Protein 8DJT (pdb70)

Nearest PDB structures (foldseek):
  8djs-assembly1_A  TM=1.004E+00  e=3.540E-41  Sorghum bicolor
  8ff6-assembly2_B  TM=9.984E-01  e=5.081E-38  Panicum virgatum
  2cl4-assembly1_X  TM=9.979E-01  e=4.260E-37  Glycine max
  2vcs-assembly1_A  TM=9.988E-01  e=1.037E-36  Glycine max
  7s10-assembly1_A  TM=1.001E+00  e=1.973E-36  Glycine max

CATH classification: 1.10.520.10 (+1 more: 1.10.420.10)

InterPro domains:
  IPR002016 Haem peroxidase [PF00141] (20-227)
  IPR002016 Haem peroxidase [PR00458] (33-47)
  IPR002016 Haem peroxidase [PR00458] (91-108)
  IPR002016 Haem peroxidase [PR00458] (109-121)
  IPR002016 Haem peroxidase [PR00458] (155-170)
  IPR002016 Haem peroxidase [PR00458] (179-194)
  IPR002016 Haem peroxidase [PS50873] (74-250)
  IPR002207 Class I peroxidase [PR00459] (12-32)
  IPR002207 Class I peroxidase [PR00459] (33-48)
  IPR002207 Class I peroxidase [PR00459] (51-61)
  IPR002207 Class I peroxidase [PR00459] (65-89)
  IPR002207 Class I peroxidase [PR00459] (90-108)
  IPR002207 Class I peroxidase [PR00459] (109-121)
  IPR002207 Class I peroxidase [PR00459] (130-147)
  IPR002207 Class I peroxidase [PR00459] (149-170)
  IPR002207 Class I peroxidase [PR00459] (171-195)
  IPR002207 Class I peroxidase [PR00459] (197-222)
  IPR010255 Haem peroxidase superfamily [SSF48113] (3-247)
  IPR019793 Peroxidases heam-ligand bindin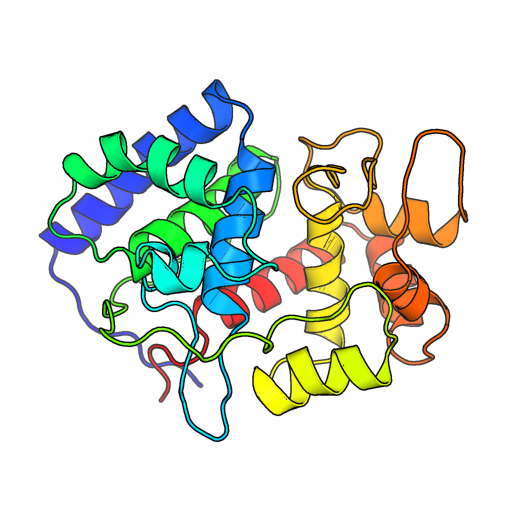g site [PS00435] (155-165)
  IPR019794 Peroxidase, active site [PS00436] (33-44)

Sequence (250 aa):
MAKSYPTVSAEYSEAVEKARQKLRALIAEKSCAPLMLRLAWHSAGTFDVSSRTGGPFGTMKNPAELAHGANAGLDIAVRLLEPIKEEFPILSYADFYQLAGVVAVEVTGGPQIPFHPGREDKPQPPPEGRLPDATKGSDHLRQVFGKQMGLSDQDIVALSGGHTLGRRCHKERSGFEGAWTSNPLVFDNSYFKELLSGDKEGLLQLPSDKALLSDPAFRPLVDKYAADEKAFFEDYKEAHLKLSELGFADA

Secondary structure (DSSP, 8-state):
--B-PPP--HHHHHHHHHHHHHHHHHHHHHT-HHHHHHHHHHHHTT-BTTTTBSSSSSGGGSHHHHTSGGGTTHHHHHHHHHHHHHT-TTS-HHHHHHHHHHHHHHHTT-------------SSPPPTT-SPPTT--HHHHIIIIIIIT---HHHHHHHHGGGGS-EE-TTTTS--EESSS-TT--SSHHHHHHHH---TT----HHHHHHHHSTTHHHHHHHHHH-HHHHHHHHHHHHHHHHTTTSSB-

Solvent-accessible surface area: 10874 Å² total; per-residue (Å²): 220,79,54,75,81,60,139,40,57,83,112,26,49,86,9,7,78,101,0,43,103,91,0,88,43,22,1,61,137,115,65,11,2,25,24,0,17,58,0,3,52,19,4,0,0,5,6,27,68,106,64,114,57,12,1,1,8,8,9,0,75,44,106,62,0,33,84,25,53,51,2,32,11,0,51,67,0,6,149,56,0,33,75,10,11,124,92,20,113,87,5,16,49,2,1,1,2,2,2,0,0,5,0,0,0,63,46,15,51,15,12,149,3,55,26,49,28,26,5,106,61,72,101,136,35,5,78,108,70,35,25,36,53,28,89,102,31,26,123,36,7,56,86,3,12,18,127,20,4,52,10,51,48,57,1,0,0,0,23,21,0,10,56,0,8,6,110,12,47,145,131,58,74,44,70,99,18,8,16,2,97,47,28,82,67,4,21,9,19,1,0,105,34,3,70,76,30,94,69,182,69,37,20,23,13,55,16,3,76,10,0,39,96,14,120,49,0,92,76,29,0,63,79,0,13,91,64,71,148,14,0,39,84,17,3,76,85,0,3,38,74,9,2,2,15,18,11,20,68,98

B-factor: mean 11.61, std 6.48, range [4.14, 47.67]

Organism: Sorghum bicolor (NCBI:txid4558)

Radius of gyration: 17.05 Å; Cα contacts (8 Å, |Δi|>4): 439; chains: 1; bounding box: 38×37×51 Å

Foldseek 3Di:
DQFAADDDDPLQVVLLVVLLVVLLVLCLVVVCLLLLLVQLLLQALLAFPVVRAGGLQLCCVPVVSCPQLLNFPNVVVVVSCVVSCVVPVPAGSSLSSLSSNQSSQVNQPADRADGGGDHHRDDDHHDHDLDADLQDADVRLCCRCPRGQNDDLLLSLLQVLSLCADFDDCRRNNDGAGQDPCNSHRWLVSLVSLVVDDDPRHDDTNHNVNLCPDPVSNVSSVCCNVDRVVSRVSNSVSSNSSSQRSHRGD

Structure (mmCIF, N/CA/C/O backbone):
data_8DJT
#
_entry.id   8DJT
#
_cell.length_a   38.296
_cell.length_b   75.097
_cell.length_c   82.997
_cell.angle_alpha   90.000
_cell.angle_beta   90.000
_cell.angle_gamma   90.000
#
_symmetry.space_group_name_H-M   'P 21 21 21'
#
loop_
_entity.id
_entity.type
_entity.pdbx_description
1 polymer 'L-ascorbate peroxidase'
2 non-polymer 'PROTOPORPHYRIN IX CONTAINING FE'
3 non-polymer 'ASCORBIC ACID'
4 non-polymer GLYCEROL
5 non-polymer 'SODIUM ION'
6 water water
#
loop_
_atom_site.group_PDB
_atom_site.id
_atom_site.type_symbol
_atom_site.label_atom_id
_atom_site.label_alt_id
_atom_site.label_comp_id
_atom_site.label_asym_id
_atom_site.label_entity_id
_atom_site.label_seq_id
_atom_site.pdbx_PDB_ins_code
_atom_site.Cartn_x
_atom_site.Cartn_y
_atom_site.Cartn_z
_atom_site.occupancy
_atom_site.B_iso_or_equiv
_atom_site.auth_seq_id
_atom_site.auth_comp_id
_atom_site.auth_asym_id
_atom_site.auth_atom_id
_atom_site.pdbx_PDB_model_num
ATOM 1 N N . MET A 1 1 ? 23.280 13.927 42.548 1.00 26.03 1 MET A N 1
ATOM 2 C CA . MET A 1 1 ? 22.273 14.121 41.473 1.00 18.86 1 MET A CA 1
ATOM 3 C C . MET A 1 1 ? 21.199 15.088 41.953 1.00 18.71 1 MET A C 1
ATOM 4 O O . MET A 1 1 ? 20.306 15.475 41.193 1.00 18.99 1 MET A O 1
ATOM 20 N N . ALA A 1 2 ? 21.288 15.499 43.221 1.00 18.85 2 ALA A N 1
ATOM 21 C CA . ALA A 1 2 ? 20.388 16.530 43.721 1.00 15.79 2 ALA A CA 1
ATOM 22 C C . ALA A 1 2 ? 20.685 17.899 43.126 1.00 11.34 2 ALA A C 1
ATOM 23 O O . ALA A 1 2 ? 19.849 18.798 43.253 1.00 14.06 2 ALA A O 1
ATOM 30 N N . LYS A 1 3 ? 21.843 18.074 42.485 1.00 11.32 3 LYS A N 1
ATOM 31 C CA . LYS A 1 3 ? 22.262 19.358 41.945 1.00 10.22 3 LYS A CA 1
ATOM 32 C C . LYS A 1 3 ? 22.419 19.280 40.435 1.00 11.58 3 LYS A C 1
ATOM 33 O O . LYS A 1 3 ? 22.833 18.259 39.888 1.00 13.53 3 LYS A O 1
ATOM 52 N N . SER A 1 4 ? 22.118 20.393 39.778 1.00 12.37 4 SER A N 1
ATOM 53 C CA . SER A 1 4 ? 22.308 20.562 38.340 1.00 12.83 4 SER A CA 1
ATOM 54 C C . SER A 1 4 ? 22.915 21.950 38.158 1.00 10.25 4 SER A C 1
ATOM 55 O O . SER A 1 4 ? 22.194 22.950 38.171 1.00 12.46 4 SER A O 1
ATOM 63 N N . TYR A 1 5 ? 24.221 22.006 37.995 1.00 10.68 5 TYR A N 1
ATOM 64 C CA . TYR A 1 5 ? 24.912 23.293 38.069 1.00 9.68 5 TYR A CA 1
ATOM 65 C C . TYR A 1 5 ? 24.796 24.047 36.747 1.00 10.36 5 TYR A C 1
ATOM 66 O O . TYR A 1 5 ? 24.840 23.433 35.670 1.00 11.12 5 TYR A O 1
ATOM 84 N N . PRO A 1 6 ? 24.655 25.366 36.798 1.00 9.45 6 PRO A N 1
ATOM 85 C CA . PRO A 1 6 ? 24.488 26.151 35.572 1.00 11.17 6 PRO A CA 1
ATOM 86 C C . PRO A 1 6 ? 25.791 26.303 34.805 1.00 9.83 6 PRO A C 1
ATOM 87 O O . PRO A 1 6 ? 26.893 26.265 35.350 1.00 10.83 6 PRO A O 1
ATOM 98 N N . THR A 1 7 ? 25.638 26.513 33.503 1.00 10.81 7 THR A N 1
ATOM 99 C CA . THR A 1 7 ? 26.776 26.841 32.661 1.00 10.58 7 THR A CA 1
ATOM 100 C C . THR A 1 7 ? 27.102 28.321 32.810 1.00 9.20 7 THR A C 1
ATOM 101 O O . THR A 1 7 ? 26.218 29.176 32.691 1.00 11.09 7 THR A O 1
ATOM 112 N N . VAL A 1 8 ? 28.375 28.627 33.047 1.00 8.73 8 VAL A N 1
ATOM 113 C CA . VAL A 1 8 ? 28.858 29.998 33.041 1.00 7.66 8 VAL A CA 1
ATOM 114 C C . VAL A 1 8 ? 29.934 30.136 31.975 1.00 7.92 8 VAL A C 1
ATOM 115 O O . VAL A 1 8 ? 30.571 29.161 31.564 1.00 8.65 8 VAL A O 1
ATOM 128 N N . SER A 1 9 ? 30.140 31.372 31.540 1.00 7.66 9 SER A N 1
ATOM 129 C CA . SER A 1 9 ? 31.086 31.635 30.475 1.00 8.03 9 SER A CA 1
ATOM 130 C C . SER A 1 9 ? 32.522 31.362 30.929 1.00 8.45 9 SER A C 1
ATOM 131 O O . SER A 1 9 ? 32.845 31.294 32.125 1.00 8.10 9 SER A O 1
ATOM 139 N N . ALA A 1 10 ? 33.410 31.230 29.939 1.00 10.54 10 ALA A N 1
ATOM 140 C CA . ALA A 1 10 ? 34.831 31.072 30.236 1.00 10.74 10 ALA A CA 1
ATOM 141 C C . ALA A 1 10 ? 35.362 32.265 31.023 1.00 10.38 10 ALA A C 1
ATOM 142 O O . ALA A 1 10 ? 36.211 32.107 31.914 1.00 11.19 10 ALA A O 1
ATOM 149 N N . GLU A 1 11 ? 34.897 33.463 30.702 1.00 9.72 11 GLU A N 1
ATOM 150 C CA . GLU A 1 11 ? 35.323 34.654 31.425 1.00 11.32 11 GLU A CA 1
ATOM 151 C C . GLU A 1 11 ? 34.883 34.613 32.887 1.00 8.31 11 GLU A C 1
ATOM 152 O O . GLU A 1 11 ? 35.628 35.056 33.781 1.00 8.80 11 GLU A O 1
ATOM 164 N N . TYR A 1 12 ? 33.675 34.106 33.150 1.00 6.50 12 TYR A N 1
ATOM 165 C CA . TYR A 1 12 ? 33.212 33.972 34.530 1.00 6.47 12 TYR A CA 1
ATOM 166 C C . TYR A 1 12 ? 34.118 33.013 35.292 1.00 6.18 12 TYR A C 1
ATOM 167 O O . TYR A 1 12 ? 34.580 33.314 36.400 1.00 6.87 12 TYR A O 1
ATOM 185 N N . SER A 1 13 ? 34.411 31.857 34.705 1.00 7.89 13 SER A N 1
ATOM 186 C CA . SER A 1 13 ? 35.278 30.881 35.365 1.00 8.75 13 SER A CA 1
ATOM 187 C C . SER A 1 13 ? 36.682 31.430 35.583 1.00 8.35 13 SER A C 1
ATOM 188 O O . SER A 1 13 ? 37.306 31.166 36.620 1.00 8.68 13 SER A O 1
ATOM 196 N N . GLU A 1 14 ? 37.199 32.193 34.628 1.00 8.87 14 GLU A N 1
ATOM 197 C CA . GLU A 1 14 ? 38.515 32.801 34.812 1.00 9.38 14 GLU A CA 1
ATOM 198 C C . GLU A 1 14 ? 38.500 33.782 35.975 1.00 8.67 14 GLU A C 1
ATOM 199 O O . GLU A 1 14 ? 39.454 33.825 36.770 1.00 8.29 14 GLU A O 1
ATOM 211 N N . ALA A 1 15 ? 37.430 34.565 36.103 1.00 8.51 15 ALA A N 1
ATOM 212 C CA . ALA A 1 15 ? 37.314 35.496 37.218 1.00 7.35 15 ALA A CA 1
ATOM 213 C C . ALA A 1 15 ? 37.230 34.761 38.551 1.00 6.79 15 ALA A C 1
ATOM 214 O O . ALA A 1 15 ? 37.795 35.218 39.553 1.00 7.35 15 ALA A O 1
ATOM 221 N N . VAL A 1 16 ? 36.533 33.623 38.596 1.00 6.24 16 VAL A N 1
ATOM 222 C CA . VAL A 1 16 ? 36.506 32.837 39.826 1.00 6.94 16 VAL A CA 1
ATOM 223 C C . VAL A 1 16 ? 37.922 32.458 40.227 1.00 7.22 16 VAL A C 1
ATOM 224 O O . VAL A 1 16 ? 38.324 32.609 41.389 1.00 7.43 16 VAL A O 1
ATOM 237 N N . GLU A 1 17 ? 38.711 31.965 39.277 1.00 7.49 17 GLU A N 1
ATOM 238 C CA . GLU A 1 17 ? 40.046 31.492 39.636 1.00 8.86 17 GLU A CA 1
ATOM 239 C C . GLU A 1 17 ? 40.959 32.646 40.032 1.00 7.97 17 GLU A C 1
ATOM 240 O O . GLU A 1 17 ? 41.728 32.525 41.000 1.00 8.28 17 GLU A O 1
ATOM 252 N N . LYS A 1 18 ? 40.871 33.779 39.338 1.00 7.18 18 LYS A N 1
ATOM 253 C CA . LYS A 1 18 ? 41.705 34.916 39.702 1.00 7.80 18 LYS A CA 1
ATOM 254 C C . LYS A 1 18 ? 41.283 35.503 41.041 1.00 7.72 18 LYS A C 1
ATOM 255 O O . LYS A 1 18 ? 42.140 35.876 41.863 1.00 8.11 18 LYS A O 1
ATOM 274 N N . ALA A 1 19 ? 39.975 35.562 41.299 1.00 6.54 19 ALA A N 1
ATOM 275 C CA . ALA A 1 19 ? 39.504 36.024 42.600 1.00 6.86 19 ALA A CA 1
ATOM 276 C C . ALA A 1 19 ? 39.930 35.068 43.709 1.00 6.79 19 ALA A C 1
ATOM 277 O O . ALA A 1 19 ? 40.284 35.507 44.810 1.00 7.10 19 ALA A O 1
ATOM 284 N N . ARG A 1 20 ? 39.885 33.762 43.449 1.00 6.27 20 ARG A N 1
ATOM 285 C CA . ARG A 1 20 ? 40.324 32.794 44.450 1.00 6.51 20 ARG A CA 1
ATOM 286 C C . ARG A 1 20 ? 41.763 33.060 44.857 1.00 7.08 20 ARG A C 1
ATOM 287 O O . ARG A 1 20 ? 42.111 33.010 46.049 1.00 7.21 20 ARG A O 1
ATOM 308 N N . GLN A 1 21 ? 42.627 33.329 43.880 1.00 6.88 21 GLN A N 1
ATOM 309 C CA . GLN A 1 21 ? 44.025 33.603 44.187 1.00 7.61 21 GLN A CA 1
ATOM 310 C C . GLN A 1 21 ? 44.170 34.880 45.004 1.00 6.73 21 GLN A C 1
ATOM 311 O O . GLN A 1 21 ? 44.959 34.921 45.961 1.00 8.11 21 GLN A O 1
ATOM 325 N N . LYS A 1 22 ? 43.447 35.943 44.642 1.00 6.93 22 LYS A N 1
ATOM 326 C CA . LYS A 1 22 ? 43.503 37.170 45.434 1.00 7.46 22 LYS A CA 1
ATOM 327 C C . LYS A 1 22 ? 42.962 36.959 46.845 1.00 6.57 22 LYS A C 1
ATOM 328 O O . LYS A 1 22 ? 43.501 37.513 47.815 1.00 7.38 22 LYS A O 1
ATOM 347 N N . LEU A 1 23 ? 41.877 36.196 46.984 1.00 5.82 23 LEU A N 1
ATOM 348 C CA . LEU A 1 23 ? 41.322 35.904 48.303 1.00 6.00 23 LEU A CA 1
ATOM 349 C C . LEU A 1 23 ? 42.291 35.096 49.155 1.00 6.14 23 LEU A C 1
ATOM 350 O O . LEU A 1 23 ? 42.429 35.347 50.358 1.00 6.47 23 LEU A O 1
ATOM 366 N N . ARG A 1 24 ? 42.948 34.106 48.569 1.00 6.16 24 ARG A N 1
ATOM 367 C CA . ARG A 1 24 ? 43.900 33.296 49.320 1.00 7.70 24 ARG A CA 1
ATOM 368 C C . ARG A 1 24 ? 44.996 34.179 49.890 1.00 7.13 24 ARG A C 1
ATOM 369 O O . ARG A 1 24 ? 45.330 34.096 51.081 1.00 8.00 24 ARG A O 1
ATOM 390 N N . ALA A 1 25 ? 45.513 35.091 49.078 1.00 7.54 25 ALA A N 1
ATOM 391 C CA . ALA A 1 25 ? 46.563 35.981 49.555 1.00 8.07 25 ALA A CA 1
ATOM 392 C C . ALA A 1 25 ? 46.054 36.922 50.639 1.00 7.34 25 ALA A C 1
ATOM 393 O O . ALA A 1 25 ? 46.685 37.045 51.699 1.00 8.49 25 ALA A O 1
ATOM 400 N N . LEU A 1 26 ? 44.928 37.601 50.409 1.00 7.04 26 LEU A N 1
ATOM 401 C CA . LEU A 1 26 ? 44.440 38.565 51.382 1.00 7.91 26 LEU A CA 1
ATOM 402 C C . LEU A 1 26 ? 44.063 37.892 52.693 1.00 6.11 26 LEU A C 1
ATOM 403 O O . LEU A 1 26 ? 44.374 38.402 53.777 1.00 6.46 26 LEU A O 1
ATOM 419 N N . ILE A 1 27 ? 43.364 36.764 52.621 1.00 5.70 27 ILE A N 1
ATOM 420 C CA . ILE A 1 27 ? 42.900 36.125 53.845 1.00 5.95 27 ILE A CA 1
ATOM 421 C C . ILE A 1 27 ? 44.089 35.635 54.670 1.00 5.69 27 ILE A C 1
ATOM 422 O O . ILE A 1 27 ? 44.114 35.787 55.900 1.00 6.38 27 ILE A O 1
ATOM 438 N N . ALA A 1 28 ? 45.100 35.068 54.015 1.00 6.09 28 ALA A N 1
ATOM 439 C CA . ALA A 1 28 ? 46.306 34.678 54.738 1.00 6.29 28 ALA A CA 1
ATOM 440 C C . ALA A 1 28 ? 47.040 35.900 55.279 1.00 7.16 28 ALA A C 1
ATOM 441 O O . ALA A 1 28 ? 47.494 35.907 56.439 1.00 8.45 28 ALA A O 1
ATOM 448 N N . GLU A 1 29 ? 47.190 36.934 54.464 1.00 6.48 29 GLU A N 1
ATOM 449 C CA . GLU A 1 29 ? 48.015 38.066 54.855 1.00 7.17 29 GLU A CA 1
ATOM 450 C C . GLU A 1 29 ? 47.371 38.864 55.980 1.00 6.30 29 GLU A C 1
ATOM 451 O O . GLU A 1 29 ? 48.080 39.429 56.825 1.00 7.71 29 GLU A O 1
ATOM 463 N N . LYS A 1 30 ? 46.042 38.924 56.027 1.00 6.07 30 LYS A N 1
ATOM 464 C CA . LYS A 1 30 ? 45.339 39.704 57.040 1.00 6.49 30 LYS A CA 1
ATOM 465 C C . LYS A 1 30 ? 44.845 38.859 58.208 1.00 6.76 30 LYS A C 1
ATOM 466 O O . LYS A 1 30 ? 44.241 39.407 59.137 1.00 7.60 30 LYS A O 1
ATOM 485 N N . SER A 1 31 ? 45.108 37.548 58.204 1.00 6.01 31 SER A N 1
ATOM 486 C CA . SER A 1 31 ? 44.743 36.660 59.307 1.00 6.34 31 SER A CA 1
ATOM 487 C C . SER A 1 31 ? 43.245 36.694 59.608 1.00 6.09 31 SER A C 1
ATOM 488 O O . SER A 1 31 ? 42.836 36.576 60.765 1.00 7.66 31 SER A O 1
ATOM 496 N N . CYS A 1 32 ? 42.414 36.808 58.572 1.00 5.84 32 CYS A N 1
ATOM 497 C CA . CYS A 1 32 ? 40.984 37.019 58.781 1.00 5.26 32 CYS A CA 1
ATOM 498 C C . CYS A 1 32 ? 40.142 35.829 58.341 1.00 4.76 32 CYS A C 1
ATOM 499 O O . CYS A 1 32 ? 38.928 35.975 58.161 1.00 5.36 32 CYS A O 1
ATOM 507 N N . ALA A 1 33 ? 40.745 34.652 58.210 1.00 4.79 33 ALA A N 1
ATOM 508 C CA . ALA A 1 33 ? 39.978 33.471 57.826 1.00 5.31 33 ALA A CA 1
ATOM 509 C C . ALA A 1 33 ? 38.765 33.221 58.707 1.00 4.40 33 ALA A C 1
ATOM 510 O O . ALA A 1 33 ? 37.705 32.899 58.156 1.00 4.54 33 ALA A O 1
ATOM 517 N N . PRO A 1 34 ? 38.832 33.330 60.035 1.00 4.70 34 PRO A N 1
ATOM 518 C CA . PRO A 1 34 ? 37.628 33.013 60.818 1.00 4.48 34 PRO A CA 1
ATOM 519 C C . PRO A 1 34 ? 36.457 33.921 60.478 1.00 4.14 34 PRO A C 1
ATOM 520 O O . PRO A 1 34 ? 35.327 33.450 60.292 1.00 4.45 34 PRO A O 1
ATOM 531 N N . LEU A 1 35 ? 36.700 35.223 60.394 1.00 4.54 35 LEU A N 1
ATOM 532 C CA . LEU A 1 35 ? 35.647 36.165 60.053 1.00 4.97 35 LEU A CA 1
ATOM 533 C C . LEU A 1 35 ? 35.054 35.855 58.682 1.00 4.51 35 LEU A C 1
ATOM 534 O O . LEU A 1 35 ? 33.845 35.978 58.473 1.00 5.01 35 LEU A O 1
ATOM 550 N N . MET A 1 36 ? 35.897 35.441 57.731 1.00 4.67 36 MET A N 1
ATOM 551 C CA . MET A 1 36 ? 35.414 35.129 56.390 1.00 4.46 36 MET A CA 1
ATOM 552 C C . MET A 1 36 ? 34.595 33.847 56.353 1.00 4.55 36 MET A C 1
ATOM 553 O O . MET A 1 36 ? 33.612 33.762 55.603 1.00 5.02 36 MET A O 1
ATOM 567 N N . LEU A 1 37 ? 34.970 32.835 57.139 1.00 4.21 37 LEU A N 1
ATOM 568 C CA . LEU A 1 37 ? 34.119 31.652 57.265 1.00 4.42 37 LEU A CA 1
ATOM 569 C C . LEU A 1 37 ? 32.770 32.025 57.866 1.00 4.69 37 LEU A C 1
ATOM 570 O O . LEU A 1 37 ? 31.716 31.599 57.374 1.00 4.85 37 LEU A O 1
ATOM 586 N N . ARG A 1 38 ? 32.775 32.854 58.914 1.00 4.36 38 ARG A N 1
ATOM 587 C CA . ARG A 1 38 ? 31.521 33.312 59.507 1.00 5.07 38 ARG A CA 1
ATOM 588 C C . ARG A 1 38 ? 30.681 34.090 58.495 1.00 4.73 38 ARG A C 1
ATOM 589 O O . ARG A 1 38 ? 29.451 33.919 58.442 1.00 5.28 38 ARG A O 1
ATOM 610 N N . LEU A 1 39 ? 31.321 34.926 57.665 1.00 4.89 39 LEU A N 1
ATOM 611 C CA . LEU A 1 39 ? 30.604 35.645 56.614 1.00 5.18 39 LEU A CA 1
ATOM 612 C C . LEU A 1 39 ? 29.871 34.687 55.680 1.00 4.97 39 LEU A C 1
ATOM 613 O O . LEU A 1 39 ? 28.686 34.884 55.360 1.00 5.55 39 LEU A O 1
ATOM 629 N N . ALA A 1 40 ? 30.572 33.655 55.212 1.00 4.74 40 ALA A N 1
ATOM 630 C CA . ALA A 1 40 ? 29.972 32.696 54.291 1.00 4.92 40 ALA A CA 1
ATOM 631 C C . ALA A 1 40 ? 28.851 31.919 54.957 1.00 4.95 40 ALA A C 1
ATOM 632 O O . ALA A 1 40 ? 27.795 31.678 54.348 1.00 5.26 40 ALA A O 1
ATOM 639 N N . TRP A 1 41 ? 29.048 31.533 56.212 1.00 4.84 41 TRP A N 1
ATOM 640 C CA . TRP A 1 41 ? 28.039 30.787 56.962 1.00 5.60 41 TRP A CA 1
ATOM 641 C C . TRP A 1 41 ? 26.788 31.618 57.210 1.00 5.12 41 TRP A C 1
ATOM 642 O O . TRP A 1 41 ? 25.670 31.146 56.965 1.00 5.51 41 TRP A O 1
ATOM 663 N N . HIS A 1 42 ? 26.928 32.864 57.652 1.00 4.98 42 HIS A N 1
ATOM 664 C CA . HIS A 1 42 ? 25.731 33.670 57.875 1.00 5.76 42 HIS A CA 1
ATOM 665 C C . HIS A 1 42 ? 25.042 34.042 56.581 1.00 5.36 42 HIS A C 1
ATOM 666 O O . HIS A 1 42 ? 23.832 34.316 56.580 1.00 7.04 42 HIS A O 1
ATOM 680 N N . SER A 1 43 ? 25.783 34.089 55.481 1.00 5.06 43 SER A N 1
ATOM 681 C CA . SER A 1 43 ? 25.190 34.307 54.172 1.00 6.45 43 SER A CA 1
ATOM 682 C C . SER A 1 43 ? 24.315 33.131 53.768 1.00 6.04 43 SER A C 1
ATOM 683 O O . SER A 1 43 ? 23.218 33.328 53.217 1.00 8.71 43 SER A O 1
ATOM 691 N N . ALA A 1 44 ? 24.772 31.908 54.014 1.00 5.57 44 ALA A N 1
ATOM 692 C CA . ALA A 1 44 ? 24.093 30.707 53.529 1.00 5.77 44 ALA A CA 1
ATOM 693 C C . ALA A 1 44 ? 23.039 30.170 54.488 1.00 5.74 44 ALA A C 1
ATOM 694 O O . ALA A 1 44 ? 22.018 29.614 54.043 1.00 6.64 44 ALA A O 1
ATOM 701 N N . GLY A 1 45 ? 23.257 30.320 55.783 1.00 5.76 45 GLY A N 1
ATOM 702 C CA . GLY A 1 45 ? 22.509 29.618 56.795 1.00 7.01 45 GLY A CA 1
ATOM 703 C C . GLY A 1 45 ? 21.120 30.145 57.053 1.00 6.81 45 GLY A C 1
ATOM 704 O O . GLY A 1 45 ? 20.413 29.617 57.912 1.00 7.44 45 GLY A O 1
ATOM 708 N N . THR A 1 46 ? 20.716 31.194 56.344 1.00 6.01 46 THR A N 1
ATOM 709 C CA . THR A 1 46 ? 19.376 31.762 56.445 1.00 5.92 46 THR A CA 1
ATOM 710 C C . THR A 1 46 ? 18.389 31.082 55.501 1.00 6.00 46 THR A C 1
ATOM 711 O O . THR A 1 46 ? 17.208 31.462 55.490 1.00 7.07 46 THR A O 1
ATOM 722 N N . PHE A 1 47 ? 18.810 30.091 54.727 1.00 6.35 47 PHE A N 1
ATOM 723 C CA . PHE A 1 47 ? 17.894 29.462 53.786 1.00 6.61 47 PHE A CA 1
ATOM 724 C C . PHE A 1 47 ? 16.795 28.712 54.530 1.00 6.12 47 PHE A C 1
ATOM 725 O O . PHE A 1 47 ? 17.050 27.979 55.484 1.00 6.65 47 PHE A O 1
ATOM 742 N N . ASP A 1 48 ? 15.561 28.867 54.047 1.00 6.03 48 ASP A N 1
ATOM 743 C CA . ASP A 1 48 ? 14.416 28.102 54.524 1.00 6.93 48 ASP A CA 1
ATOM 744 C C . ASP A 1 48 ? 13.798 27.386 53.337 1.00 7.08 48 ASP A C 1
ATOM 745 O O . ASP A 1 48 ? 13.258 28.030 52.428 1.00 7.96 48 ASP A O 1
ATOM 754 N N . VAL A 1 49 ? 13.880 26.060 53.351 1.00 6.82 49 VAL A N 1
ATOM 755 C CA . VAL A 1 49 ? 13.420 25.278 52.212 1.00 7.82 49 VAL A CA 1
ATOM 756 C C . VAL A 1 49 ? 11.920 25.408 51.982 1.00 7.75 49 VAL A C 1
ATOM 757 O O . VAL A 1 49 ? 11.459 25.250 50.841 1.00 9.88 49 VAL A O 1
ATOM 770 N N . SER A 1 50 ? 11.142 25.724 53.019 1.00 6.90 50 SER A N 1
ATOM 771 C CA . SER A 1 50 ? 9.686 25.782 52.866 1.00 8.01 50 SER A CA 1
ATOM 772 C C . SER A 1 50 ? 9.254 26.967 52.017 1.00 8.77 50 SER A C 1
ATOM 773 O O . SER A 1 50 ? 8.237 26.883 51.316 1.00 11.09 50 SER A O 1
ATOM 781 N N . SER A 1 51 ? 9.971 28.081 52.074 1.00 8.62 51 SER A N 1
ATOM 782 C CA . SER A 1 51 ? 9.656 29.252 51.266 1.00 9.76 51 SER A CA 1
ATOM 783 C C . SER A 1 51 ? 10.708 29.543 50.208 1.00 9.70 51 SER A C 1
ATOM 784 O O . SER A 1 51 ? 10.501 30.435 49.376 1.00 10.87 51 SER A O 1
ATOM 792 N N . ARG A 1 52 ? 11.840 28.827 50.233 1.00 8.97 52 ARG A N 1
ATOM 793 C CA . ARG A 1 52 ? 12.981 29.076 49.342 1.00 9.51 52 ARG A CA 1
ATOM 794 C C . ARG A 1 52 ? 13.424 30.532 49.405 1.00 9.22 52 ARG A C 1
ATOM 795 O O . ARG A 1 52 ? 13.853 31.127 48.415 1.00 13.06 52 ARG A O 1
ATOM 816 N N . THR A 1 53 ? 13.372 31.106 50.598 1.00 8.08 53 THR A N 1
ATOM 817 C CA . THR A 1 53 ? 13.909 32.431 50.855 1.00 8.06 53 THR A CA 1
ATOM 818 C C . THR A 1 53 ? 15.206 32.306 51.655 1.00 6.94 53 THR A C 1
ATOM 819 O O . THR A 1 53 ? 15.452 31.305 52.335 1.00 7.74 53 THR A O 1
ATOM 830 N N . GLY A 1 54 ? 16.024 33.360 51.588 1.00 7.34 54 GLY A N 1
ATOM 831 C CA . GLY A 1 54 ? 17.339 33.337 52.208 1.00 7.50 54 GLY A CA 1
ATOM 832 C C . GLY A 1 54 ? 18.330 32.478 51.444 1.00 6.68 54 GLY A C 1
ATOM 833 O O . GLY A 1 54 ? 18.099 32.058 50.318 1.00 7.13 54 GLY A O 1
ATOM 837 N N . GLY A 1 55 ? 19.453 32.195 52.099 1.00 6.29 55 GLY A N 1
ATOM 838 C CA . GLY A 1 55 ? 20.494 31.407 51.481 1.00 6.44 55 GLY A CA 1
ATOM 839 C C . GLY A 1 55 ? 21.543 32.267 50.804 1.00 6.17 55 GLY A C 1
ATOM 840 O O . GLY A 1 55 ? 21.510 33.502 50.856 1.00 5.93 55 GLY A O 1
ATOM 844 N N . PRO A 1 56 ? 22.516 31.602 50.150 1.00 6.04 56 PRO A N 1
ATOM 845 C CA . PRO A 1 56 ? 23.770 32.242 49.678 1.00 5.96 56 PRO A CA 1
ATOM 846 C C . PRO A 1 56 ? 23.595 32.998 48.369 1.00 6.42 56 PRO A C 1
ATOM 847 O O . PRO A 1 56 ? 24.083 32.594 47.301 1.00 7.53 56 PRO A O 1
ATOM 858 N N . PHE A 1 57 ? 22.884 34.122 48.457 1.00 6.01 57 PHE A N 1
ATOM 859 C CA . PHE A 1 57 ? 22.459 34.882 47.288 1.00 6.27 57 PHE A CA 1
ATOM 860 C C . PHE A 1 57 ? 22.910 36.333 47.371 1.00 6.25 57 PHE A C 1
ATOM 861 O O . PHE A 1 57 ? 22.295 37.224 46.795 1.00 7.37 57 PHE A O 1
ATOM 878 N N . GLY A 1 58 ? 24.013 36.565 48.072 1.00 6.18 58 GLY A N 1
ATOM 879 C CA . GLY A 1 58 ? 24.701 37.834 48.033 1.00 7.17 58 GLY A CA 1
ATOM 880 C C . GLY A 1 58 ? 24.130 38.898 48.932 1.00 6.81 58 GLY A C 1
ATOM 881 O O . GLY A 1 58 ? 24.644 40.030 48.936 1.00 8.10 58 GLY A O 1
ATOM 885 N N . THR A 1 59 ? 23.093 38.570 49.703 1.00 6.85 59 THR A N 1
ATOM 886 C CA . THR A 1 59 ? 22.351 39.587 50.436 1.00 7.10 59 THR A CA 1
ATOM 887 C C . THR A 1 59 ? 23.104 40.118 51.643 1.00 6.53 59 THR A C 1
ATOM 888 O O . THR A 1 59 ? 22.666 41.123 52.221 1.00 7.79 59 THR A O 1
ATOM 899 N N . MET A 1 60 ? 24.226 39.509 52.033 1.00 7.22 60 MET A N 1
ATOM 900 C CA . MET A 1 60 ? 25.015 40.100 53.103 1.00 7.39 60 MET A CA 1
ATOM 901 C C . MET A 1 60 ? 25.625 41.438 52.695 1.00 7.64 60 MET A C 1
ATOM 902 O O . MET A 1 60 ? 26.069 42.192 53.561 1.00 9.37 60 MET A O 1
ATOM 916 N N . LYS A 1 61 ? 25.673 41.747 51.398 1.00 7.08 61 LYS A N 1
ATOM 917 C CA . LYS A 1 61 ? 26.065 43.083 50.970 1.00 8.10 61 LYS A CA 1
ATOM 918 C C . LYS A 1 61 ? 24.972 44.114 51.289 1.00 8.52 61 LYS A C 1
ATOM 919 O O . LYS A 1 61 ? 25.260 45.312 51.353 1.00 11.66 61 LYS A O 1
ATOM 938 N N . ASN A 1 62 ? 23.748 43.682 51.508 1.00 8.42 62 ASN A N 1
ATOM 939 C CA . ASN A 1 62 ? 22.627 44.588 51.759 1.00 9.26 62 ASN A CA 1
ATOM 940 C C . ASN A 1 62 ? 22.705 45.144 53.175 1.00 8.80 62 ASN A C 1
ATOM 941 O O . ASN A 1 62 ? 22.782 44.369 54.139 1.00 8.68 62 ASN A O 1
ATOM 952 N N . PRO A 1 63 ? 22.660 46.474 53.351 1.00 10.63 63 PRO A N 1
ATOM 953 C CA . PRO A 1 63 ? 22.794 47.029 54.707 1.00 10.34 63 PRO A CA 1
ATOM 954 C C . PRO A 1 63 ? 21.721 46.553 55.657 1.00 9.52 63 PRO A C 1
ATOM 955 O O . PRO A 1 63 ? 21.981 46.471 56.865 1.00 11.25 63 PRO A O 1
ATOM 966 N N . ALA A 1 64 ? 20.536 46.215 55.160 1.00 9.40 64 ALA A N 1
ATOM 967 C CA . ALA A 1 64 ? 19.497 45.757 56.073 1.00 9.30 64 ALA A CA 1
ATOM 968 C C . ALA A 1 64 ? 19.865 44.417 56.699 1.00 9.61 64 ALA A C 1
ATOM 969 O O . ALA A 1 64 ? 19.529 44.159 57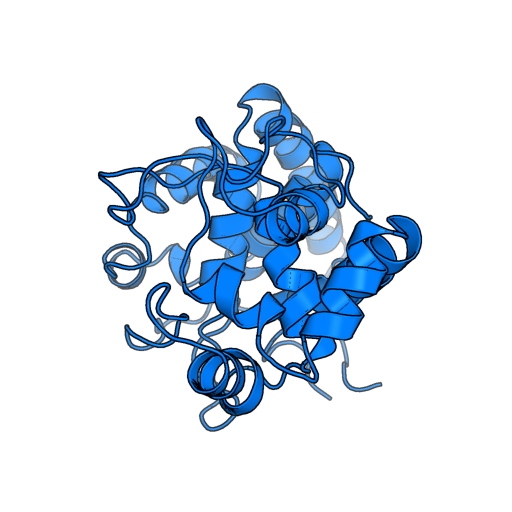.860 1.00 10.96 64 ALA A O 1
ATOM 976 N N . GLU A 1 65 ? 20.529 43.530 55.944 1.00 7.72 65 GLU A N 1
ATOM 977 C CA . GLU A 1 65 ? 20.966 42.259 56.515 1.00 7.28 65 GLU A CA 1
ATOM 978 C C . GLU A 1 65 ? 22.185 42.447 57.411 1.00 7.41 65 GLU A C 1
ATOM 979 O O . GLU A 1 65 ? 22.298 41.803 58.459 1.00 7.38 65 GLU A O 1
ATOM 991 N N . LEU A 1 66 ? 23.106 43.337 57.035 1.00 7.75 66 LEU A N 1
ATOM 992 C CA . LEU A 1 66 ? 24.245 43.597 57.905 1.00 8.55 66 LEU A CA 1
ATOM 993 C C . LEU A 1 66 ? 23.810 44.126 59.262 1.00 10.19 66 LEU A C 1
ATOM 994 O O . LEU A 1 66 ? 24.526 43.942 60.255 1.00 11.42 66 LEU A O 1
ATOM 1010 N N . ALA A 1 67 ? 22.655 44.785 59.326 1.00 9.23 67 ALA A N 1
ATOM 1011 C CA . ALA A 1 67 ? 22.135 45.333 60.570 1.00 10.32 67 ALA A CA 1
ATOM 1012 C C . ALA A 1 67 ? 21.460 44.298 61.454 1.00 9.68 67 ALA A C 1
ATOM 1013 O O . ALA A 1 67 ? 21.137 44.617 62.602 1.00 11.26 67 ALA A O 1
ATOM 1020 N N . HIS A 1 68 ? 21.219 43.082 60.976 1.00 8.52 68 HIS A N 1
ATOM 1021 C CA . HIS A 1 68 ? 20.694 42.056 61.866 1.00 9.11 68 HIS A CA 1
ATOM 1022 C C . HIS A 1 68 ? 21.655 41.869 63.030 1.00 8.07 68 HIS A C 1
ATOM 1023 O O . HIS A 1 68 ? 22.874 41.848 62.846 1.00 8.36 68 HIS A O 1
ATOM 1037 N N . GLY A 1 69 ? 21.115 41.711 64.241 1.00 9.86 69 GLY A N 1
ATOM 1038 C CA . GLY A 1 69 ? 21.985 41.535 65.399 1.00 10.06 69 GLY A CA 1
ATOM 1039 C C . GLY A 1 69 ? 22.986 40.405 65.226 1.00 8.72 69 GLY A C 1
ATOM 1040 O O . GLY A 1 69 ? 24.148 40.518 65.627 1.00 9.75 69 GLY A O 1
ATOM 1044 N N . ALA A 1 70 ? 22.558 39.311 64.605 1.00 8.52 70 ALA A N 1
ATOM 1045 C CA . ALA A 1 70 ? 23.424 38.152 64.447 1.00 9.36 70 ALA A CA 1
ATOM 1046 C C . ALA A 1 70 ? 24.615 38.440 63.549 1.00 7.51 70 ALA A C 1
ATOM 1047 O O . ALA A 1 70 ? 25.604 37.691 63.580 1.00 8.48 70 ALA A O 1
ATOM 1054 N N . ASN A 1 71 ? 24.541 39.490 62.739 1.00 6.31 71 ASN A N 1
ATOM 1055 C CA . ASN A 1 71 ? 25.564 39.800 61.753 1.00 5.71 71 ASN A CA 1
ATOM 1056 C C . ASN A 1 71 ? 26.512 40.900 62.199 1.00 6.43 71 ASN A C 1
ATOM 1057 O O . ASN A 1 71 ? 27.302 41.388 61.390 1.00 6.73 71 ASN A O 1
ATOM 1068 N N . ALA A 1 72 ? 26.501 41.254 63.477 1.00 6.64 72 ALA A N 1
ATOM 1069 C CA . ALA A 1 72 ? 27.391 42.285 63.983 1.00 6.59 72 ALA A CA 1
ATOM 1070 C C . ALA A 1 72 ? 28.837 41.922 63.684 1.00 6.83 72 ALA A C 1
ATOM 1071 O O . ALA A 1 72 ? 29.275 40.797 63.930 1.00 6.59 72 ALA A O 1
ATOM 1078 N N . GLY A 1 73 ? 29.566 42.884 63.122 1.00 6.67 73 GLY A N 1
ATOM 1079 C CA . GLY A 1 73 ? 30.941 42.683 62.730 1.00 7.23 73 GLY A CA 1
ATOM 1080 C C . GLY A 1 73 ? 31.146 42.178 61.313 1.00 6.01 73 GLY A C 1
ATOM 1081 O O . GLY A 1 73 ? 32.262 42.282 60.791 1.00 7.34 73 GLY A O 1
ATOM 1085 N N . LEU A 1 74 ? 30.117 41.629 60.666 1.00 6.28 74 LEU A N 1
ATOM 1086 C CA . LEU A 1 74 ? 30.295 41.176 59.291 1.00 6.35 74 LEU A CA 1
ATOM 1087 C C . LEU A 1 74 ? 30.427 42.330 58.317 1.00 6.39 74 LEU A C 1
ATOM 1088 O O . LEU A 1 74 ? 30.932 42.124 57.206 1.00 7.08 74 LEU A O 1
ATOM 1104 N N . ASP A 1 75 ? 30.029 43.539 58.710 1.00 6.20 75 ASP A N 1
ATOM 1105 C CA . ASP A 1 75 ? 30.315 44.723 57.906 1.00 7.20 75 ASP A CA 1
ATOM 1106 C C . ASP A 1 75 ? 31.819 44.912 57.703 1.00 7.06 75 ASP A C 1
ATOM 1107 O O . ASP A 1 75 ? 32.249 45.384 56.639 1.00 7.21 75 ASP A O 1
ATOM 1116 N N . ILE A 1 76 ? 32.632 44.521 58.687 1.00 6.29 76 ILE A N 1
ATOM 1117 C CA . ILE A 1 76 ? 34.082 44.561 58.532 1.00 7.12 76 ILE A CA 1
ATOM 1118 C C . ILE A 1 76 ? 34.509 43.633 57.412 1.00 5.92 76 ILE A C 1
ATOM 1119 O O . ILE A 1 76 ? 35.350 43.982 56.575 1.00 6.79 76 ILE A O 1
ATOM 1135 N N . ALA A 1 77 ? 33.965 42.413 57.407 1.00 6.40 77 ALA A N 1
ATOM 1136 C CA . ALA A 1 77 ? 34.322 41.433 56.391 1.00 7.01 77 ALA A CA 1
ATOM 1137 C C . ALA A 1 77 ? 33.949 41.913 54.999 1.00 6.04 77 ALA A C 1
ATOM 1138 O O . ALA A 1 77 ? 34.740 41.804 54.055 1.00 6.83 77 ALA A O 1
ATOM 1145 N N . VAL A 1 78 ? 32.739 42.451 54.854 1.00 5.81 78 VAL A N 1
ATOM 1146 C CA . VAL A 1 78 ? 32.298 42.984 53.569 1.00 5.60 78 VAL A CA 1
ATOM 1147 C C . VAL A 1 78 ? 33.256 44.068 53.094 1.00 5.69 78 VAL A C 1
ATOM 1148 O O . VAL A 1 78 ? 33.691 44.079 51.935 1.00 6.95 78 VAL A O 1
ATOM 1161 N N . ARG A 1 79 ? 33.623 44.987 53.986 1.00 5.85 79 ARG A N 1
ATOM 1162 C CA . ARG A 1 79 ? 34.513 46.068 53.591 1.00 7.09 79 ARG A CA 1
ATOM 1163 C C . ARG A 1 79 ? 35.914 45.564 53.276 1.00 6.34 79 ARG A C 1
ATOM 1164 O O . ARG A 1 79 ? 36.550 46.054 52.335 1.00 7.55 79 ARG A O 1
ATOM 1185 N N . LEU A 1 80 ? 36.422 44.596 54.033 1.00 6.39 80 LEU A N 1
ATOM 1186 C CA . LEU A 1 80 ? 37.761 44.087 53.751 1.00 7.37 80 LEU A CA 1
ATOM 1187 C C . LEU A 1 80 ? 37.842 43.454 52.371 1.00 6.73 80 LEU A C 1
ATOM 1188 O O . LEU A 1 80 ? 38.904 43.477 51.740 1.00 7.30 80 LEU A O 1
ATOM 1204 N N . LEU A 1 81 ? 36.758 42.835 51.911 1.00 6.20 81 LEU A N 1
ATOM 1205 C CA . LEU A 1 81 ? 36.761 42.127 50.642 1.00 7.33 81 LEU A CA 1
ATOM 1206 C C . LEU A 1 81 ? 36.422 43.017 49.469 1.00 6.89 81 LEU A C 1
ATOM 1207 O O . LEU A 1 81 ? 36.680 42.625 48.317 1.00 7.99 81 LEU A O 1
ATOM 1223 N N . GLU A 1 82 ? 35.852 44.193 49.716 1.00 7.36 82 GLU A N 1
ATOM 1224 C CA . GLU A 1 82 ? 35.375 45.004 48.604 1.00 8.13 82 GLU A CA 1
ATOM 1225 C C . GLU A 1 82 ? 36.479 45.401 47.632 1.00 9.33 82 GLU A C 1
ATOM 1226 O O . GLU A 1 82 ? 36.202 45.430 46.420 1.00 9.45 82 GLU A O 1
ATOM 1238 N N . PRO A 1 83 ? 37.711 45.699 48.055 1.00 8.89 83 PRO A N 1
ATOM 1239 C CA . PRO A 1 83 ? 38.752 46.005 47.051 1.00 10.59 83 PRO A CA 1
ATOM 1240 C C . PRO A 1 83 ? 38.978 44.872 46.056 1.00 9.50 83 PRO A C 1
ATOM 1241 O O . PRO A 1 83 ? 39.185 45.131 44.855 1.00 13.45 83 PRO A O 1
ATOM 1252 N N . ILE A 1 84 ? 38.912 43.617 46.502 1.00 8.25 84 ILE A N 1
ATOM 1253 C CA . ILE A 1 84 ? 39.023 42.508 45.563 1.00 8.06 84 ILE A CA 1
ATOM 1254 C C . ILE A 1 84 ? 37.786 42.441 44.681 1.00 8.48 84 ILE A C 1
ATOM 1255 O O . ILE A 1 84 ? 37.881 42.259 43.463 1.00 8.63 84 ILE A O 1
ATOM 1271 N N . LYS A 1 85 ? 36.603 42.574 45.279 1.00 7.86 85 LYS A N 1
ATOM 1272 C CA . LYS A 1 85 ? 35.386 42.494 44.483 1.00 8.24 85 LYS A CA 1
ATOM 1273 C C . LYS A 1 85 ? 35.392 43.520 43.364 1.00 9.62 85 LYS A C 1
ATOM 1274 O O . LYS A 1 85 ? 34.900 43.247 42.255 1.0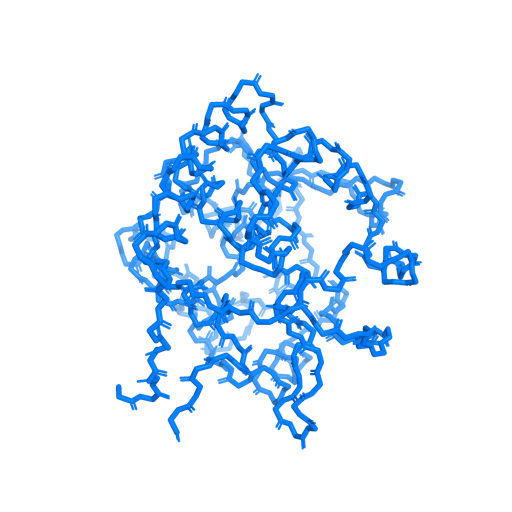0 9.23 85 LYS A O 1
ATOM 1293 N N . GLU A 1 86 ? 35.909 44.721 43.637 1.00 8.79 86 GLU A N 1
ATOM 1294 C CA . GLU A 1 86 ? 35.938 45.760 42.613 1.00 10.45 86 GLU A CA 1
ATOM 1295 C C . GLU A 1 86 ? 36.746 45.333 41.395 1.00 11.78 86 GLU A C 1
ATOM 1296 O O . GLU A 1 86 ? 36.512 45.853 40.297 1.00 12.86 86 GLU A O 1
ATOM 1308 N N . GLU A 1 87 ? 37.678 44.407 41.555 1.00 8.69 87 GLU A N 1
ATOM 1309 C CA . GLU A 1 87 ? 38.452 43.917 40.428 1.00 9.19 87 GLU A CA 1
ATOM 1310 C C . GLU A 1 87 ? 37.726 42.854 39.622 1.00 8.85 87 GLU A C 1
ATOM 1311 O O . GLU A 1 87 ? 38.201 42.501 38.536 1.00 11.08 87 GLU A O 1
ATOM 1323 N N . PHE A 1 88 ? 36.604 42.354 40.121 1.00 8.19 88 PHE A N 1
ATOM 1324 C CA . PHE A 1 88 ? 35.859 41.257 39.497 1.00 7.87 88 PHE A CA 1
ATOM 1325 C C . PHE A 1 88 ? 34.383 41.605 39.409 1.00 8.45 88 PHE A C 1
ATOM 1326 O O . PHE A 1 88 ? 33.527 40.954 40.014 1.00 8.53 88 PHE A O 1
ATOM 1343 N N . PRO A 1 89 ? 34.040 42.619 38.612 1.00 8.53 89 PRO A N 1
ATOM 1344 C CA . PRO A 1 89 ? 32.633 43.000 38.476 1.00 9.04 89 PRO A CA 1
ATOM 1345 C C . PRO A 1 89 ? 31.742 41.908 37.914 1.00 8.15 89 PRO A C 1
ATOM 1346 O O . PRO A 1 89 ? 30.534 41.943 38.153 1.00 9.94 89 PRO A O 1
ATOM 1357 N N . ILE A 1 90 ? 32.280 40.951 37.164 1.00 7.21 90 ILE A N 1
ATOM 1358 C CA . ILE A 1 90 ? 31.427 39.919 36.583 1.00 7.07 90 ILE A CA 1
ATOM 1359 C C . ILE A 1 90 ? 30.870 38.983 37.649 1.00 6.64 90 ILE A C 1
ATOM 1360 O O . ILE A 1 90 ? 29.810 38.375 37.463 1.00 7.44 90 ILE A O 1
ATOM 1376 N N . LEU A 1 91 ? 31.576 38.806 38.765 1.00 6.21 91 LEU A N 1
ATOM 1377 C CA . LEU A 1 91 ? 31.141 37.828 39.752 1.00 6.04 91 LEU A CA 1
ATOM 1378 C C . LEU A 1 91 ? 29.948 38.339 40.540 1.00 6.29 91 LEU A C 1
ATOM 1379 O O . LEU A 1 91 ? 29.890 39.512 40.913 1.00 7.73 91 LEU A O 1
ATOM 1395 N N . SER A 1 92 ? 29.019 37.450 40.856 1.00 5.79 92 SER A N 1
ATOM 1396 C CA . SER A 1 92 ? 28.011 37.807 41.849 1.00 6.25 92 SER A CA 1
ATOM 1397 C C . SER A 1 92 ? 28.640 37.913 43.238 1.00 5.45 92 SER A C 1
ATOM 1398 O O . SER A 1 92 ? 29.602 37.209 43.565 1.00 5.63 92 SER A O 1
ATOM 1406 N N . TYR A 1 93 ? 28.081 38.801 44.065 1.00 5.63 93 TYR A N 1
ATOM 1407 C CA . TYR A 1 93 ? 28.443 38.787 45.485 1.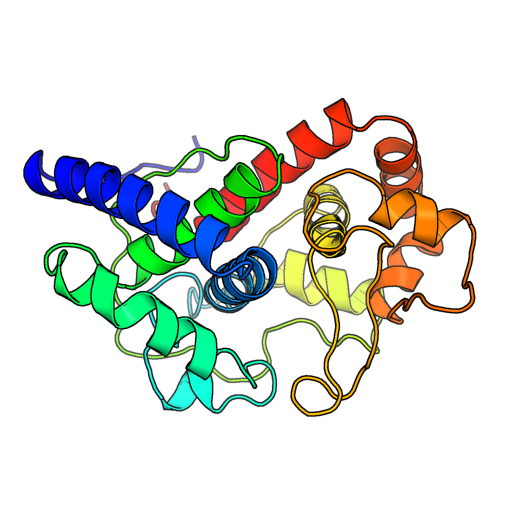00 5.71 93 TYR A CA 1
ATOM 1408 C C . TYR A 1 93 ? 28.144 37.434 46.103 1.00 4.97 93 TYR A C 1
ATOM 1409 O O . TYR A 1 93 ? 28.882 36.972 46.986 1.00 5.68 93 TYR A O 1
ATOM 1427 N N . ALA A 1 94 ? 27.076 36.793 45.644 1.00 5.42 94 ALA A N 1
ATOM 1428 C CA . ALA A 1 94 ? 26.681 35.496 46.168 1.00 4.89 94 ALA A CA 1
ATOM 1429 C C . ALA A 1 94 ? 27.810 34.483 46.017 1.00 5.05 94 ALA A C 1
ATOM 1430 O O . ALA A 1 94 ? 28.210 33.814 46.980 1.00 5.73 94 ALA A O 1
ATOM 1437 N N . ASP A 1 95 ? 28.342 34.371 44.795 1.00 4.82 95 ASP A N 1
ATOM 1438 C CA . ASP A 1 95 ? 29.461 33.476 44.545 1.00 4.57 95 ASP A CA 1
ATOM 1439 C C . ASP A 1 95 ? 30.697 33.935 45.299 1.00 5.40 95 ASP A C 1
ATOM 1440 O O . ASP A 1 95 ? 31.426 33.121 45.877 1.00 5.27 95 ASP A O 1
ATOM 1449 N N . PHE A 1 96 ? 30.972 35.232 45.272 1.00 5.24 96 PHE A N 1
ATOM 1450 C CA . PHE A 1 96 ? 32.196 35.764 45.856 1.00 5.46 96 PHE A CA 1
ATOM 1451 C C . PHE A 1 96 ? 32.292 35.461 47.346 1.00 4.84 96 PHE A C 1
ATOM 1452 O O . PHE A 1 96 ? 33.350 35.046 47.822 1.00 5.20 96 PHE A O 1
ATOM 1469 N N . TYR A 1 97 ? 31.212 35.660 48.097 1.00 4.93 97 TYR A N 1
ATOM 1470 C CA . TYR A 1 97 ? 31.279 35.408 49.531 1.00 5.34 97 TYR A CA 1
ATOM 1471 C C . TYR A 1 97 ? 31.354 33.914 49.841 1.00 5.08 97 TYR A C 1
ATOM 1472 O O . TYR A 1 97 ? 32.033 33.518 50.795 1.00 5.65 97 TYR A O 1
ATOM 1490 N N . GLN A 1 98 ? 30.707 33.058 49.046 1.00 4.73 98 GLN A N 1
ATOM 1491 C CA . GLN A 1 98 ? 30.903 31.628 49.254 1.00 5.14 98 GLN A CA 1
ATOM 1492 C C . GLN A 1 98 ? 32.316 31.201 48.895 1.00 5.40 98 GLN A C 1
ATOM 1493 O O . GLN A 1 98 ? 32.901 30.352 49.576 1.00 5.43 98 GLN A O 1
ATOM 1507 N N . LEU A 1 99 ? 32.899 31.785 47.856 1.00 4.95 99 LEU A N 1
ATOM 1508 C CA . LEU A 1 99 ? 34.290 31.499 47.528 1.00 4.76 99 LEU A CA 1
ATOM 1509 C C . LEU A 1 99 ? 35.204 31.918 48.673 1.00 4.77 99 LEU A C 1
ATOM 1510 O O . LEU A 1 99 ? 36.144 31.195 49.029 1.00 5.15 99 LEU A O 1
ATOM 1526 N N . ALA A 1 100 ? 34.937 33.064 49.283 1.00 5.17 100 ALA A N 1
ATOM 1527 C CA . ALA A 1 100 ? 35.727 33.480 50.432 1.00 5.78 100 ALA A CA 1
ATOM 1528 C C . ALA A 1 100 ? 35.665 32.453 51.562 1.00 5.11 100 ALA A C 1
ATOM 1529 O O . ALA A 1 100 ? 36.681 32.197 52.227 1.00 5.59 100 ALA A O 1
ATOM 1536 N N . GLY A 1 101 ? 34.493 31.861 51.804 1.00 5.18 101 GLY A N 1
ATOM 1537 C CA . GLY A 1 101 ? 34.394 30.840 52.840 1.00 5.73 101 GLY A CA 1
ATOM 1538 C C . GLY A 1 101 ? 35.196 29.589 52.527 1.00 4.51 101 GLY A C 1
ATOM 1539 O O . GLY A 1 101 ? 35.839 29.014 53.413 1.00 5.26 101 GLY A O 1
ATOM 1543 N N . 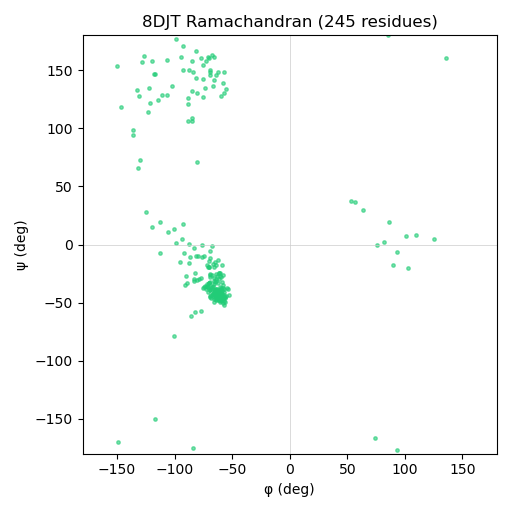VAL A 1 102 ? 35.155 29.139 51.277 1.00 5.05 102 VAL A N 1
ATOM 1544 C CA . VAL A 1 102 ? 35.940 27.991 50.841 1.00 4.85 102 VAL A CA 1
ATOM 1545 C C . VAL A 1 102 ? 37.425 28.269 50.995 1.00 4.97 102 VAL A C 1
ATOM 1546 O O . VAL A 1 102 ? 38.194 27.416 51.479 1.00 5.62 102 VAL A O 1
ATOM 1559 N N . VAL A 1 103 ? 37.858 29.461 50.591 1.00 4.44 103 VAL A N 1
ATOM 1560 C CA . VAL A 1 103 ? 39.261 29.844 50.731 1.00 4.64 103 VAL A CA 1
ATOM 1561 C C . VAL A 1 103 ? 39.660 29.932 52.198 1.00 4.76 103 VAL A C 1
ATOM 1562 O O . VAL A 1 103 ? 40.790 29.567 52.561 1.00 5.54 103 VAL A O 1
ATOM 1575 N N . ALA A 1 104 ? 38.781 30.445 53.062 1.00 5.00 104 ALA A N 1
ATOM 1576 C CA . ALA A 1 104 ? 39.130 30.557 54.474 1.00 5.09 104 ALA A CA 1
ATOM 1577 C C . ALA A 1 104 ? 39.471 29.196 55.067 1.00 4.60 104 ALA A C 1
ATOM 1578 O O . ALA A 1 104 ? 40.427 29.068 55.846 1.00 5.45 104 ALA A O 1
ATOM 1585 N N . VAL A 1 105 ? 38.692 28.176 54.725 1.00 4.46 105 VAL A N 1
ATOM 1586 C CA . VAL A 1 105 ? 38.966 26.829 55.191 1.00 4.67 105 VAL A CA 1
ATOM 1587 C C . VAL A 1 105 ? 40.274 26.310 54.602 1.00 5.14 105 VAL A C 1
ATOM 1588 O O . VAL A 1 105 ? 41.091 25.701 55.304 1.00 5.86 105 VAL A O 1
ATOM 1601 N N . GLU A 1 106 ? 40.517 26.566 53.316 1.00 5.03 106 GLU A N 1
ATOM 1602 C CA . GLU A 1 106 ? 41.764 26.119 52.696 1.00 6.55 106 GLU A CA 1
ATOM 1603 C C . GLU A 1 106 ? 42.990 26.730 53.363 1.00 5.42 106 GLU A C 1
ATOM 1604 O O . GLU A 1 106 ? 43.962 26.020 53.678 1.00 6.15 106 GLU A O 1
ATOM 1616 N N . VAL A 1 107 ? 42.994 28.048 53.543 1.00 5.06 107 VAL A N 1
ATOM 1617 C CA . VAL A 1 107 ? 44.225 28.710 53.958 1.00 6.12 107 VAL A CA 1
ATOM 1618 C C . VAL A 1 107 ? 44.592 28.387 55.381 1.00 5.04 107 VAL A C 1
ATOM 1619 O O . VAL A 1 107 ? 45.767 28.518 55.742 1.00 6.79 107 VAL A O 1
ATOM 1632 N N . THR A 1 108 ? 43.648 27.917 56.188 1.00 5.23 108 THR A N 1
ATOM 1633 C CA . THR A 1 108 ? 43.905 27.539 57.565 1.00 5.51 108 THR A CA 1
ATOM 1634 C C . THR A 1 108 ? 44.225 26.054 57.713 1.00 5.72 108 THR A C 1
ATOM 1635 O O . THR A 1 108 ? 44.399 25.579 58.843 1.00 6.18 108 THR A O 1
ATOM 1646 N N . GLY A 1 109 ? 44.337 25.318 56.609 1.00 5.69 109 GLY A N 1
ATOM 1647 C CA . GLY A 1 109 ? 44.750 23.931 56.650 1.00 6.59 109 GLY A CA 1
ATOM 1648 C C . GLY A 1 109 ? 43.628 22.939 56.530 1.00 6.28 109 GLY A C 1
ATOM 1649 O O . GLY A 1 109 ? 43.863 21.732 56.683 1.00 7.10 109 GLY A O 1
ATOM 1653 N N . GLY A 1 110 ? 42.417 23.397 56.255 1.00 5.95 110 GLY A N 1
ATOM 1654 C CA . GLY A 1 110 ? 41.284 22.521 56.154 1.00 5.84 110 GLY A CA 1
ATOM 1655 C C . GLY A 1 110 ? 41.123 21.863 54.793 1.00 5.99 110 GLY A C 1
ATOM 1656 O O . GLY A 1 110 ? 41.974 21.989 53.899 1.00 6.83 110 GLY A O 1
ATOM 1660 N N . PRO A 1 111 ? 40.031 21.130 54.615 1.00 6.22 111 PRO A N 1
ATOM 1661 C CA . PRO A 1 111 ? 39.826 20.396 53.360 1.00 7.23 111 PRO A CA 1
ATOM 1662 C C . PRO A 1 111 ? 39.522 21.325 52.201 1.00 6.10 111 PRO A C 1
ATOM 1663 O O . PRO A 1 111 ? 39.144 22.489 52.363 1.00 7.30 111 PRO A O 1
ATOM 1674 N N . GLN A 1 112 ? 39.715 20.781 51.000 1.00 7.99 112 GLN A N 1
ATOM 1675 C CA . GLN A 1 112 ? 39.412 21.464 49.748 1.00 7.79 112 GLN A CA 1
ATOM 1676 C C . GLN A 1 112 ? 37.940 21.260 49.419 1.00 8.15 112 GLN A C 1
ATOM 1677 O O . GLN A 1 112 ? 37.534 20.177 48.994 1.00 11.22 112 GLN A O 1
ATOM 1691 N N . ILE A 1 113 ? 37.140 22.298 49.589 1.00 7.56 113 ILE A N 1
ATOM 1692 C CA . ILE A 1 113 ? 35.707 22.214 49.348 1.00 7.04 113 ILE A CA 1
ATOM 1693 C C . ILE A 1 113 ? 35.452 22.544 47.881 1.00 7.40 113 ILE A C 1
ATOM 1694 O O . ILE A 1 113 ? 35.885 23.606 47.411 1.00 7.28 113 ILE A O 1
ATOM 1710 N N . PRO A 1 114 ? 34.771 21.688 47.125 1.00 6.96 114 PRO A N 1
ATOM 1711 C CA . PRO A 1 114 ? 34.439 22.032 45.736 1.00 8.22 114 PRO A CA 1
ATOM 1712 C C . PRO A 1 114 ? 33.655 23.334 45.660 1.00 7.29 114 PRO A C 1
ATOM 1713 O O . PRO A 1 114 ? 32.872 23.661 46.556 1.00 7.92 114 PRO A O 1
ATOM 1724 N N . PHE A 1 115 ? 33.849 24.071 44.570 1.00 6.95 115 PHE A N 1
ATOM 1725 C CA . PHE A 1 115 ? 33.148 25.328 44.351 1.00 6.82 115 PHE A CA 1
ATOM 1726 C C . PHE A 1 115 ? 32.548 25.332 42.954 1.00 6.27 115 PHE A C 1
ATOM 1727 O O . PHE A 1 115 ? 33.259 25.095 41.969 1.00 7.89 115 PHE A O 1
ATOM 1744 N N . HIS A 1 116 ? 31.257 25.619 42.864 1.00 5.80 116 HIS A N 1
ATOM 1745 C CA . HIS A 1 116 ? 30.537 25.666 41.599 1.00 6.50 116 HIS A CA 1
ATOM 1746 C C . HIS A 1 116 ? 29.953 27.060 41.442 1.00 6.40 116 HIS A C 1
ATOM 1747 O O . HIS A 1 116 ? 29.170 27.495 42.306 1.00 7.01 116 HIS A O 1
ATOM 1761 N N . PRO A 1 117 ? 30.286 27.788 40.382 1.00 6.01 117 PRO A N 1
ATOM 1762 C CA . PRO A 1 117 ? 29.795 29.159 40.217 1.00 6.33 117 PRO A CA 1
ATOM 1763 C C . PRO A 1 117 ? 28.380 29.215 39.658 1.00 5.55 117 PRO A C 1
ATOM 1764 O O . PRO A 1 117 ? 27.831 28.240 39.135 1.00 7.01 117 PRO A O 1
ATOM 1775 N N . GLY A 1 118 ? 27.799 30.407 39.767 1.00 5.58 118 GLY A N 1
ATOM 1776 C CA . GLY A 1 118 ? 26.553 30.724 39.104 1.00 7.40 118 GLY A CA 1
ATOM 1777 C C . GLY A 1 118 ? 25.453 31.232 39.998 1.00 6.73 118 GLY A C 1
ATOM 1778 O O . GLY A 1 118 ? 24.326 31.425 39.497 1.00 8.49 118 GLY A O 1
ATOM 1782 N N . ARG A 1 119 ? 25.660 31.454 41.292 1.00 6.42 119 ARG A N 1
ATOM 1783 C CA . ARG A 1 119 ? 24.583 31.963 42.128 1.00 6.48 119 ARG A CA 1
ATOM 1784 C C . ARG A 1 119 ? 24.188 33.374 41.709 1.00 6.90 119 ARG A C 1
ATOM 1785 O O . ARG A 1 119 ? 25.043 34.212 41.408 1.00 7.85 119 ARG A O 1
ATOM 1806 N N . GLU A 1 120 ? 22.881 33.652 41.759 1.00 7.96 120 GLU A N 1
ATOM 1807 C CA . GLU A 1 120 ? 22.358 34.987 41.501 1.00 8.59 120 GLU A CA 1
ATOM 1808 C C . GLU A 1 120 ? 22.411 35.848 42.760 1.00 9.00 120 GLU A C 1
ATOM 1809 O O . GLU A 1 120 ? 22.304 35.355 43.891 1.00 10.19 120 GLU A O 1
ATOM 1821 N N . ASP A 1 121 ? 22.591 37.148 42.562 1.00 8.01 121 ASP A N 1
ATOM 1822 C CA . ASP A 1 121 ? 22.409 38.126 43.633 1.00 8.37 121 ASP A CA 1
ATOM 1823 C C . ASP A 1 121 ? 20.928 38.486 43.698 1.00 9.70 121 ASP A C 1
ATOM 1824 O O . ASP A 1 121 ? 20.412 39.194 42.821 1.00 12.70 121 ASP A O 1
ATOM 1833 N N . LYS A 1 122 ? 20.260 38.043 44.720 1.00 8.85 122 LYS A N 1
ATOM 1834 C CA . LYS A 1 122 ? 18.829 38.270 44.862 1.00 9.44 122 LYS A CA 1
ATOM 1835 C C . LYS A 1 122 ? 18.567 39.596 45.560 1.00 10.47 122 LYS A C 1
ATOM 1836 O O . LYS A 1 122 ? 19.379 40.065 46.363 1.00 10.52 122 LYS A O 1
ATOM 1855 N N . PRO A 1 123 ? 17.440 40.249 45.246 1.00 11.44 123 PRO A N 1
ATOM 1856 C CA . PRO A 1 123 ? 17.221 41.607 45.761 1.00 12.04 123 PRO A CA 1
ATOM 1857 C C . PRO A 1 123 ? 16.791 41.688 47.215 1.00 11.56 123 PRO A C 1
ATOM 1858 O O . PRO A 1 123 ? 17.084 42.687 47.875 1.00 15.57 123 PRO A O 1
ATOM 1869 N N . GLN A 1 124 ? 16.102 40.674 47.734 1.00 11.12 124 GLN A N 1
ATOM 1870 C CA . GLN A 1 124 ? 15.539 40.777 49.080 1.00 10.83 124 GLN A CA 1
ATOM 1871 C C . GLN A 1 124 ? 16.318 39.933 50.076 1.00 10.50 124 GLN A C 1
ATOM 1872 O O . GLN A 1 124 ? 16.491 38.731 49.842 1.00 12.86 124 GLN A O 1
ATOM 1886 N N . PRO A 1 125 ? 16.741 40.491 51.210 1.00 10.76 125 PRO A N 1
ATOM 1887 C CA . PRO A 1 125 ? 17.344 39.667 52.267 1.00 11.90 125 PRO A CA 1
ATOM 1888 C C . PRO A 1 125 ? 16.298 38.782 52.918 1.00 10.38 125 PRO A C 1
ATOM 1889 O O . PRO A 1 125 ? 15.088 39.037 52.805 1.00 11.48 125 PRO A O 1
ATOM 1900 N N . PRO A 1 126 ? 16.712 37.717 53.587 1.00 9.80 126 PRO A N 1
ATOM 1901 C CA . PRO A 1 126 ? 15.783 36.965 54.416 1.00 11.86 126 PRO A CA 1
ATOM 1902 C C . PRO A 1 126 ? 15.310 37.816 55.576 1.00 9.17 126 PRO A C 1
ATOM 1903 O O . PRO A 1 126 ? 15.967 38.801 55.942 1.00 9.49 126 PRO A O 1
ATOM 1914 N N . PRO A 1 127 ? 14.198 37.442 56.200 1.00 9.27 127 PRO A N 1
ATOM 1915 C CA . PRO A 1 127 ? 13.844 38.039 57.489 1.00 9.91 127 PRO A CA 1
ATOM 1916 C C . PRO A 1 127 ? 14.915 37.709 58.521 1.00 8.70 127 PRO A C 1
ATOM 1917 O O . PRO A 1 127 ? 15.547 36.646 58.476 1.00 9.05 127 PRO A O 1
ATOM 1928 N N . GLU A 1 128 ? 15.108 38.626 59.463 1.00 9.03 128 GLU A N 1
ATOM 1929 C CA . GLU A 1 128 ? 15.992 38.386 60.593 1.00 9.06 128 GLU A CA 1
ATOM 1930 C C . GLU A 1 128 ? 15.450 37.242 61.443 1.00 9.18 128 GLU A C 1
ATOM 1931 O O . GLU A 1 128 ? 14.235 37.038 61.548 1.00 10.38 128 GLU A O 1
ATOM 1943 N N . GLY A 1 129 ? 16.357 36.461 62.025 1.00 8.59 129 GLY A N 1
ATOM 1944 C CA . GLY A 1 129 ? 15.995 35.468 63.017 1.00 10.21 129 GLY A CA 1
ATOM 1945 C C . GLY A 1 129 ? 16.098 34.017 62.600 1.00 9.02 129 GLY A C 1
ATOM 1946 O O . GLY A 1 129 ? 15.679 33.145 63.375 1.00 11.40 129 GLY A O 1
ATOM 1950 N N . ARG A 1 130 ? 16.661 33.722 61.433 1.00 8.15 130 ARG A N 1
ATOM 1951 C CA . ARG A 1 130 ? 16.736 32.345 60.961 1.00 9.18 130 ARG A CA 1
ATOM 1952 C C . ARG A 1 130 ? 17.925 31.580 61.547 1.00 7.59 130 ARG A C 1
ATOM 1953 O O . ARG A 1 130 ? 17.877 30.347 61.640 1.00 8.17 130 ARG A O 1
ATOM 1974 N N . LEU A 1 131 ? 19.016 32.276 61.870 1.00 7.50 131 LEU A N 1
ATOM 1975 C CA . LEU A 1 131 ? 20.253 31.628 62.290 1.00 7.10 131 LEU A CA 1
ATOM 1976 C C . LEU A 1 131 ? 20.120 31.052 63.702 1.00 8.02 131 LEU A C 1
ATOM 1977 O O . LEU A 1 131 ? 19.263 31.470 64.488 1.00 9.15 131 LEU A O 1
ATOM 1993 N N . PRO A 1 132 ? 20.948 30.074 64.053 1.00 7.31 132 PRO A N 1
ATOM 1994 C CA . PRO A 1 132 ? 20.779 29.419 65.357 1.00 9.46 132 PRO A CA 1
ATOM 1995 C C . PRO A 1 132 ? 21.127 30.321 66.534 1.00 8.21 132 PRO A C 1
ATOM 1996 O O . PRO A 1 132 ? 22.060 31.125 66.481 1.00 10.51 132 PRO A O 1
ATOM 2007 N N . ASP A 1 133 ? 20.386 30.127 67.621 1.00 9.40 133 ASP A N 1
ATOM 2008 C CA . ASP A 1 133 ? 20.576 30.820 68.893 1.00 8.70 133 ASP A CA 1
ATOM 2009 C C . ASP A 1 133 ? 21.580 30.037 69.739 1.00 8.14 133 ASP A C 1
ATOM 2010 O O . ASP A 1 133 ? 21.353 28.871 70.066 1.00 8.98 133 ASP A O 1
ATOM 2019 N N . ALA A 1 134 ? 22.685 30.689 70.110 1.00 8.85 134 ALA A N 1
ATOM 2020 C CA . ALA A 1 134 ? 23.771 30.031 70.829 1.00 8.63 134 ALA A CA 1
ATOM 2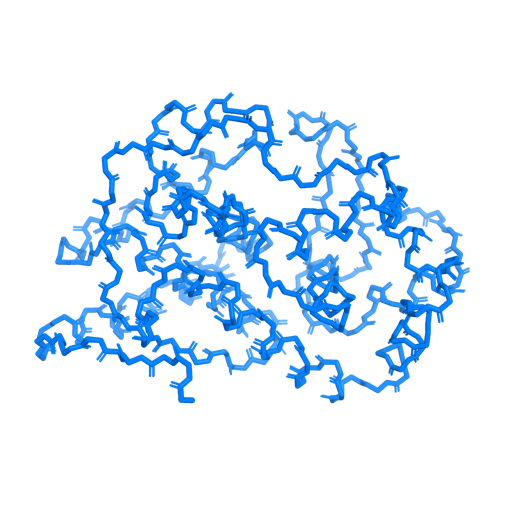021 C C . ALA A 1 134 ? 23.367 29.551 72.213 1.00 8.27 134 ALA A C 1
ATOM 2022 O O . ALA A 1 134 ? 24.099 28.763 72.823 1.00 8.95 134 ALA A O 1
ATOM 2029 N N . THR A 1 135 ? 22.235 30.030 72.729 1.00 7.80 135 THR A N 1
ATOM 2030 C CA . THR A 1 135 ? 21.791 29.655 74.063 1.00 9.41 135 THR A CA 1
ATOM 2031 C C . THR A 1 135 ? 20.869 28.452 74.042 1.00 8.84 135 THR A C 1
ATOM 2032 O O . THR A 1 135 ? 20.533 27.925 75.112 1.00 11.51 135 THR A O 1
ATOM 2043 N N . LYS A 1 136 ? 20.463 27.990 72.870 1.00 9.05 136 LYS A N 1
ATOM 2044 C CA . LYS A 1 136 ? 19.511 26.902 72.763 1.00 9.76 136 LYS A CA 1
ATOM 2045 C C . LYS A 1 136 ? 20.216 25.572 72.493 1.00 10.03 136 LYS A C 1
ATOM 2046 O O . LYS A 1 136 ? 21.437 25.491 72.364 1.00 13.81 136 LYS A O 1
ATOM 2065 N N . GLY A 1 137 ? 19.423 24.506 72.450 1.00 10.58 137 GLY A N 1
ATOM 2066 C CA . GLY A 1 137 ? 19.960 23.163 72.414 1.00 11.59 137 GLY A CA 1
ATOM 2067 C C . GLY A 1 137 ? 19.633 22.370 71.167 1.00 9.29 137 GLY A C 1
ATOM 2068 O O . GLY A 1 137 ? 19.439 22.921 70.079 1.00 9.05 137 GLY A O 1
ATOM 2072 N N . SER A 1 138 ? 19.552 21.053 71.322 1.00 9.05 138 SER A N 1
ATOM 2073 C CA . SER A 1 138 ? 19.547 20.175 70.162 1.00 9.72 138 SER A CA 1
ATOM 2074 C C . SER A 1 138 ? 18.241 20.259 69.381 1.00 9.18 138 SER A C 1
ATOM 2075 O O . SER A 1 138 ? 18.253 20.161 68.151 1.00 9.76 138 SER A O 1
ATOM 2083 N N . ASP A 1 139 ? 17.104 20.429 70.062 1.00 9.91 139 ASP A N 1
ATOM 2084 C CA . ASP A 1 139 ? 15.846 20.586 69.340 1.00 9.85 139 ASP A CA 1
ATOM 2085 C C . ASP A 1 139 ? 15.915 21.798 68.416 1.00 9.20 139 ASP A C 1
ATOM 2086 O O . ASP A 1 139 ? 15.460 21.752 67.269 1.00 9.54 139 ASP A O 1
ATOM 2095 N N . HIS A 1 140 ? 16.469 22.901 68.922 1.00 8.50 140 HIS A N 1
ATOM 2096 C CA . HIS A 1 140 ? 16.602 24.110 68.122 1.00 8.57 140 HIS A CA 1
ATOM 2097 C C . HIS A 1 140 ? 17.575 23.918 66.967 1.00 7.42 140 HIS A C 1
ATOM 2098 O O . HIS A 1 140 ? 17.291 24.340 65.839 1.00 7.73 140 HIS A O 1
ATOM 2112 N N . LEU A 1 141 ? 18.709 23.259 67.220 1.00 7.23 141 LEU A N 1
ATOM 2113 C CA . LEU A 1 141 ? 19.644 22.974 66.132 1.00 7.04 141 LEU A CA 1
ATOM 2114 C C . LEU A 1 141 ? 18.965 22.177 65.025 1.00 7.27 141 LEU A C 1
ATOM 2115 O O . LEU A 1 141 ? 19.183 22.436 63.833 1.00 7.10 141 LEU A O 1
ATOM 2131 N N . ARG A 1 142 ? 18.127 21.203 65.392 1.00 6.94 142 ARG A N 1
ATOM 2132 C CA . ARG A 1 142 ? 17.438 20.418 64.371 1.00 7.60 142 ARG A CA 1
ATOM 2133 C C . ARG A 1 142 ? 16.388 21.237 63.635 1.00 8.26 142 ARG A C 1
ATOM 2134 O O . ARG A 1 142 ? 16.193 21.040 62.434 1.00 9.16 142 ARG A O 1
ATOM 2155 N N . GLN A 1 143 ? 15.737 22.187 64.303 1.00 8.37 143 GLN A N 1
ATOM 2156 C CA . GLN A 1 143 ? 14.789 23.037 63.588 1.00 8.41 143 GLN A CA 1
ATOM 2157 C C . GLN A 1 143 ? 15.503 23.919 62.574 1.00 8.23 143 GLN A C 1
ATOM 2158 O O . GLN A 1 143 ? 15.037 24.081 61.446 1.00 8.57 143 GLN A O 1
ATOM 2172 N N . VAL A 1 144 ? 16.646 24.487 62.953 1.00 7.73 144 VAL A N 1
ATOM 2173 C CA . VAL A 1 144 ? 17.344 25.440 62.091 1.00 6.85 144 VAL A CA 1
ATOM 2174 C C . VAL A 1 144 ? 18.086 24.717 60.971 1.00 6.57 144 VAL A C 1
ATOM 2175 O O . VAL A 1 144 ? 17.885 24.987 59.782 1.00 8.21 144 VAL A O 1
ATOM 2188 N N . PHE A 1 145 ? 18.984 23.794 61.336 1.00 6.59 145 PHE A N 1
ATOM 2189 C CA . PHE A 1 145 ? 19.750 23.100 60.311 1.00 6.89 145 PHE A CA 1
ATOM 2190 C C . PHE A 1 145 ? 18.898 22.089 59.553 1.00 6.83 145 PHE A C 1
ATOM 2191 O O . PHE A 1 145 ? 19.090 21.902 58.344 1.00 7.66 145 PHE A O 1
ATOM 2208 N N . GLY A 1 146 ? 18.002 21.387 60.251 1.00 7.61 146 GLY A N 1
ATOM 2209 C CA . GLY A 1 146 ? 17.234 20.331 59.616 1.00 7.91 146 GLY A CA 1
ATOM 2210 C C . GLY A 1 146 ? 15.986 20.845 58.924 1.00 8.28 146 GLY A C 1
ATOM 2211 O O . GLY A 1 146 ? 15.846 20.726 57.705 1.00 10.32 146 GLY A O 1
ATOM 2215 N N . LYS A 1 147 ? 15.067 21.437 59.677 1.00 8.03 147 LYS A N 1
ATOM 2216 C CA . LYS A 1 147 ? 13.791 21.814 59.082 1.00 9.30 147 LYS A CA 1
ATOM 2217 C C . LYS A 1 147 ? 13.891 23.032 58.173 1.00 9.00 147 LYS A C 1
ATOM 2218 O O . LYS A 1 147 ? 13.169 23.111 57.170 1.00 10.50 147 LYS A O 1
ATOM 2237 N N . GLN A 1 148 ? 14.732 24.010 58.516 1.00 7.31 148 GLN A N 1
ATOM 2238 C CA . GLN A 1 148 ? 14.898 25.175 57.652 1.00 7.75 148 GLN A CA 1
ATOM 2239 C C . GLN A 1 148 ? 15.872 24.880 56.516 1.00 7.39 148 GLN A C 1
ATOM 2240 O O . GLN A 1 148 ? 15.526 25.014 55.341 1.00 8.52 148 GLN A O 1
ATOM 2254 N N . MET A 1 149 ? 17.119 24.493 56.834 1.00 7.91 149 MET A N 1
ATOM 2255 C CA . MET A 1 149 ? 18.122 24.361 55.782 1.00 7.79 149 MET A CA 1
ATOM 2256 C C . MET A 1 149 ? 18.062 23.053 55.038 1.00 9.01 149 MET A C 1
ATOM 2257 O O . MET A 1 149 ? 18.529 22.997 53.901 1.00 11.02 149 MET A O 1
ATOM 2271 N N . GLY A 1 150 ? 17.526 21.994 55.653 1.00 8.58 150 GLY A N 1
ATOM 2272 C CA . GLY A 1 150 ? 17.469 20.676 55.026 1.00 9.73 150 GLY A CA 1
ATOM 2273 C C . GLY A 1 150 ? 18.707 19.826 55.207 1.00 10.16 150 GLY A C 1
ATOM 2274 O O . GLY A 1 150 ? 18.910 18.880 54.435 1.00 13.38 150 GLY A O 1
ATOM 2278 N N . LEU A 1 151 ? 19.546 20.134 56.200 1.00 9.21 151 LEU A N 1
ATOM 2279 C CA . LEU A 1 151 ? 20.804 19.436 56.457 1.00 9.82 151 LEU A CA 1
ATOM 2280 C C . LEU A 1 151 ? 20.604 18.337 57.499 1.00 10.20 151 LEU A C 1
ATOM 2281 O O . LEU A 1 151 ? 19.617 18.325 58.243 1.00 12.50 151 LEU A O 1
ATOM 2297 N N . SER A 1 152 ? 21.544 17.395 57.551 1.00 9.04 152 SER A N 1
ATOM 2298 C CA . SER A 1 152 ? 21.417 16.222 58.407 1.00 9.47 152 SER A CA 1
ATOM 2299 C C . SER A 1 152 ? 22.067 16.443 59.777 1.00 8.63 152 SER A C 1
ATOM 2300 O O . SER A 1 152 ? 22.797 17.416 60.006 1.00 8.30 152 SER A O 1
ATOM 2308 N N . ASP A 1 153 ? 21.838 15.496 60.699 1.00 9.23 153 ASP A N 1
ATOM 2309 C CA . ASP A 1 153 ? 22.499 15.572 62.001 1.00 9.11 153 ASP A CA 1
ATOM 2310 C C . ASP A 1 153 ? 24.015 15.500 61.865 1.00 9.00 153 ASP A C 1
ATOM 2311 O O . ASP A 1 153 ? 24.744 16.167 62.606 1.00 9.09 153 ASP A O 1
ATOM 2320 N N . GLN A 1 154 ? 24.509 14.662 60.948 1.00 8.09 154 GLN A N 1
ATOM 2321 C CA . GLN A 1 154 ? 25.944 14.618 60.688 1.00 8.20 154 GLN A CA 1
ATOM 2322 C C . GLN A 1 154 ? 26.453 15.991 60.270 1.00 7.27 154 GLN A C 1
ATOM 2323 O O . GLN A 1 154 ? 27.506 16.444 60.742 1.00 8.03 154 GLN A O 1
ATOM 2337 N N . ASP A 1 155 ? 25.719 16.657 59.372 1.00 7.03 155 ASP A N 1
ATOM 2338 C CA . ASP A 1 155 ? 26.099 17.998 58.935 1.00 6.93 155 ASP A CA 1
ATOM 2339 C C . ASP A 1 155 ? 26.148 18.977 60.107 1.00 5.82 155 ASP A C 1
ATOM 2340 O O . ASP A 1 155 ? 27.045 19.829 60.174 1.00 6.68 155 ASP A O 1
ATOM 2349 N N . ILE A 1 156 ? 25.186 18.896 61.032 1.00 6.10 156 ILE A N 1
ATOM 2350 C CA . ILE A 1 156 ? 25.184 19.799 62.182 1.00 6.27 156 ILE A CA 1
ATOM 2351 C C . ILE A 1 156 ? 26.485 19.663 62.964 1.00 5.53 156 ILE A C 1
ATOM 2352 O O . ILE A 1 156 ? 27.121 20.659 63.335 1.00 6.27 156 ILE A O 1
ATOM 2368 N N . VAL A 1 157 ? 26.858 18.425 63.293 1.00 5.34 157 VAL A N 1
ATOM 2369 C CA . VAL A 1 157 ? 28.021 18.219 64.141 1.00 5.98 157 VAL A CA 1
ATOM 2370 C C . VAL A 1 157 ? 29.293 18.598 63.387 1.00 5.63 157 VAL A C 1
ATOM 2371 O O . VAL A 1 157 ? 30.176 19.278 63.921 1.00 5.62 157 VAL A O 1
ATOM 2384 N N . ALA A 1 158 ? 29.401 18.181 62.120 1.00 5.67 158 ALA A N 1
ATOM 2385 C CA . ALA A 1 158 ? 30.596 18.513 61.347 1.00 5.67 158 ALA A CA 1
ATOM 2386 C C . ALA A 1 158 ? 30.748 20.023 61.183 1.00 5.44 158 ALA A C 1
ATOM 2387 O O . ALA A 1 158 ? 31.833 20.573 61.382 1.00 5.54 158 ALA A O 1
ATOM 2394 N N . LEU A 1 159 ? 29.667 20.709 60.838 1.00 5.22 159 LEU A N 1
ATOM 2395 C CA . LEU A 1 159 ? 29.756 22.152 60.634 1.00 5.59 159 LEU A CA 1
ATOM 2396 C C . LEU A 1 159 ? 30.084 22.893 61.927 1.00 5.37 159 LEU A C 1
ATOM 2397 O O . LEU A 1 159 ? 30.760 23.935 61.894 1.00 6.05 159 LEU A O 1
ATOM 2413 N N . SER A 1 160 ? 29.601 22.403 63.072 1.00 5.39 160 SER A N 1
ATOM 2414 C CA . SER A 1 160 ? 29.957 23.020 64.347 1.00 5.59 160 SER A CA 1
ATOM 2415 C C . SER A 1 160 ? 31.464 23.030 64.557 1.00 5.60 160 SER A C 1
ATOM 2416 O O . SER A 1 160 ? 31.987 23.898 65.263 1.00 6.26 160 SER A O 1
ATOM 2424 N N . GLY A 1 161 ? 32.160 22.081 63.934 1.00 6.08 161 GLY A N 1
ATOM 2425 C CA . GLY A 1 161 ? 33.605 22.042 63.967 1.00 6.36 161 GLY A CA 1
ATOM 2426 C C . GLY A 1 161 ? 34.279 23.238 63.342 1.00 6.00 161 GLY A C 1
ATOM 2427 O O . GLY A 1 161 ? 35.485 23.409 63.545 1.00 6.74 161 GLY A O 1
ATOM 2431 N N . GLY A 1 162 ? 33.549 24.061 62.592 1.00 5.68 162 GLY A N 1
ATOM 2432 C CA . GLY A 1 162 ? 34.096 25.318 62.120 1.00 6.27 162 GLY A CA 1
ATOM 2433 C C . GLY A 1 162 ? 34.552 26.242 63.231 1.00 5.10 162 GLY A C 1
ATOM 2434 O O . GLY A 1 162 ? 35.342 27.157 62.975 1.00 5.98 162 GLY A O 1
ATOM 2438 N N . HIS A 1 163 ? 34.092 26.010 64.466 1.00 5.23 163 HIS A N 1
ATOM 2439 C CA . HIS A 1 163 ? 34.558 26.745 65.636 1.00 5.35 163 HIS A CA 1
ATOM 2440 C C . HIS A 1 163 ? 36.007 26.452 65.989 1.00 5.70 163 HIS A C 1
ATOM 2441 O O . HIS A 1 163 ? 36.563 27.090 66.893 1.00 6.38 163 HIS A O 1
ATOM 2455 N N . THR A 1 164 ? 36.665 25.567 65.240 1.00 5.73 164 THR A N 1
ATOM 2456 C CA . THR A 1 164 ? 38.114 25.514 65.338 1.00 6.26 164 THR A CA 1
ATOM 2457 C C . THR A 1 164 ? 38.778 26.807 64.870 1.00 5.88 164 THR A C 1
ATOM 2458 O O . THR A 1 164 ? 39.941 27.058 65.213 1.00 6.40 164 THR A O 1
ATOM 2469 N N . LEU A 1 165 ? 38.068 27.645 64.123 1.00 4.91 165 LEU A N 1
ATOM 2470 C CA . LEU A 1 165 ? 38.571 28.951 63.745 1.00 5.32 165 LEU A CA 1
ATOM 2471 C C . LEU A 1 165 ? 37.958 30.055 64.600 1.00 5.40 165 LEU A C 1
ATOM 2472 O O . LEU A 1 165 ? 36.737 30.095 64.831 1.00 6.42 165 LEU A O 1
ATOM 2488 N N . GLY A 1 166 ? 38.803 30.975 65.028 1.00 5.17 166 GLY A N 1
ATOM 2489 C CA . GLY A 1 166 ? 38.327 32.226 65.573 1.00 5.22 166 GLY A CA 1
ATOM 2490 C C . GLY A 1 166 ? 37.808 32.189 66.992 1.00 5.12 166 GLY A C 1
ATOM 2491 O O . GLY A 1 166 ? 38.167 31.346 67.834 1.00 5.59 166 GLY A O 1
ATOM 2495 N N A ARG A 1 167 ? 36.943 33.165 67.260 0.57 4.85 167 ARG A N 1
ATOM 2496 N N B ARG A 1 167 ? 36.941 33.160 67.262 0.43 4.91 167 ARG A N 1
ATOM 2497 C CA A ARG A 1 167 ? 36.529 33.465 68.622 0.57 5.42 167 ARG A CA 1
ATOM 2498 C CA B ARG A 1 167 ? 36.520 33.446 68.625 0.43 5.44 167 ARG A CA 1
ATOM 2499 C C A ARG A 1 167 ? 35.231 34.264 68.617 0.57 6.11 167 ARG A C 1
ATOM 2500 C C B ARG A 1 167 ? 35.235 34.264 68.621 0.43 6.05 167 ARG A C 1
ATOM 2501 O O A ARG A 1 167 ? 34.770 34.766 67.582 0.57 6.27 167 ARG A O 1
ATOM 2502 O O B ARG A 1 167 ? 34.785 34.777 67.587 0.43 6.28 167 ARG A O 1
ATOM 2543 N N . CYS A 1 168 ? 34.672 34.396 69.817 1.00 6.36 168 CYS A N 1
ATOM 2544 C CA . CYS A 1 168 ? 33.560 35.291 70.090 1.00 5.90 168 CYS A CA 1
ATOM 2545 C C . CYS A 1 168 ? 34.093 36.618 70.623 1.00 5.91 168 CYS A C 1
ATOM 2546 O O . CYS A 1 168 ? 35.097 36.655 71.352 1.00 6.70 168 CYS A O 1
ATOM 2554 N N . HIS A 1 169 ? 33.401 37.699 70.270 1.00 5.51 169 HIS A N 1
ATOM 2555 C CA . HIS A 1 169 ? 33.752 39.062 70.653 1.00 6.06 169 HIS A CA 1
ATOM 2556 C C . HIS A 1 169 ? 32.589 39.706 71.400 1.00 5.81 169 HIS A C 1
ATOM 2557 O O . HIS A 1 169 ? 31.449 39.663 70.939 1.00 6.36 169 HIS A O 1
ATOM 2571 N N . LYS A 1 170 ? 32.893 40.371 72.516 1.00 6.38 170 LYS A N 1
ATOM 2572 C CA . LYS A 1 170 ? 31.849 40.895 73.391 1.00 6.57 170 LYS A CA 1
ATOM 2573 C C . LYS A 1 170 ? 31.004 41.958 72.701 1.00 5.92 170 LYS A C 1
ATOM 2574 O O . LYS A 1 170 ? 29.806 42.088 72.986 1.00 7.10 170 LYS A O 1
ATOM 2593 N N . GLU A 1 171 ? 31.589 42.688 71.760 1.00 6.76 171 GLU A N 1
ATOM 2594 C CA . GLU A 1 171 ? 30.859 43.717 71.042 1.00 7.85 171 GLU A CA 1
ATOM 2595 C C . GLU A 1 171 ? 30.096 43.204 69.824 1.00 7.95 171 GLU A C 1
ATOM 2596 O O . GLU A 1 171 ? 29.314 43.968 69.241 1.00 9.72 171 GLU A O 1
ATOM 2608 N N . ARG A 1 172 ? 30.327 41.955 69.407 1.00 6.57 172 ARG A N 1
ATOM 2609 C CA . ARG A 1 172 ? 29.664 41.368 68.248 1.00 6.38 172 ARG A CA 1
ATOM 2610 C C . ARG A 1 172 ? 28.531 40.481 68.724 1.00 6.12 172 ARG A C 1
ATOM 2611 O O . ARG A 1 172 ? 27.381 40.923 68.737 1.00 8.38 172 ARG A O 1
ATOM 2632 N N . SER A 1 173 ? 28.836 39.273 69.186 1.00 7.02 173 SER A N 1
ATOM 2633 C CA . SER A 1 173 ? 27.795 38.422 69.752 1.00 7.16 173 SER A CA 1
ATOM 2634 C C . SER A 1 173 ? 27.505 38.735 71.211 1.00 7.39 173 SER A C 1
ATOM 2635 O O . SER A 1 173 ? 26.365 38.548 71.664 1.00 9.35 173 SER A O 1
ATOM 2643 N N . GLY A 1 174 ? 28.501 39.180 71.966 1.00 7.36 174 GLY A N 1
ATOM 2644 C CA . GLY A 1 174 ? 28.401 39.328 73.402 1.00 7.33 174 GLY A CA 1
ATOM 2645 C C . GLY A 1 174 ? 29.088 38.235 74.190 1.00 7.01 174 GLY A C 1
ATOM 2646 O O . GLY A 1 174 ? 29.351 38.427 75.383 1.00 7.53 174 GLY A O 1
ATOM 2650 N N . PHE A 1 175 ? 29.339 37.078 73.571 1.00 6.75 175 PHE A N 1
ATOM 2651 C CA . PHE A 1 175 ? 30.220 36.066 74.116 1.00 7.13 175 PHE A CA 1
ATOM 2652 C C . PHE A 1 175 ? 31.663 36.507 73.881 1.00 7.52 175 PHE A C 1
ATOM 2653 O O . PHE A 1 175 ? 31.939 37.395 73.064 1.00 8.28 175 PHE A O 1
ATOM 2670 N N . GLU A 1 176 ? 32.589 35.929 74.641 1.00 7.26 176 GLU A N 1
ATOM 2671 C CA . GLU A 1 176 ? 33.979 36.365 74.545 1.00 8.76 176 GLU A CA 1
ATOM 2672 C C . GLU A 1 176 ? 34.906 35.186 74.785 1.00 8.60 176 GLU A C 1
ATOM 2673 O O . GLU A 1 176 ? 34.876 34.576 75.862 1.00 11.04 176 GLU A O 1
ATOM 2685 N N . GLY A 1 177 ? 35.704 34.862 73.779 1.00 8.01 177 GLY A N 1
ATOM 2686 C CA . GLY A 1 177 ? 36.741 33.853 73.895 1.00 7.75 177 GLY A CA 1
ATOM 2687 C C . GLY A 1 177 ? 36.782 32.923 72.697 1.00 6.86 177 GLY A C 1
ATOM 2688 O O . GLY A 1 177 ? 35.834 32.820 71.914 1.00 7.17 177 GLY A O 1
ATOM 2692 N N . ALA A 1 178 ? 37.926 32.252 72.543 1.00 7.48 178 ALA A N 1
ATOM 2693 C CA . ALA A 1 178 ? 38.161 31.293 71.471 1.00 7.12 178 ALA A CA 1
ATOM 2694 C C . ALA A 1 178 ? 37.798 29.889 71.926 1.00 6.00 178 ALA A C 1
ATOM 2695 O O . ALA A 1 178 ? 37.929 29.537 73.103 1.00 8.13 178 ALA A O 1
ATOM 2702 N N . TRP A 1 179 ? 37.365 29.055 70.978 1.00 6.39 179 TRP A N 1
ATOM 2703 C CA . TRP A 1 179 ? 37.094 27.659 71.287 1.00 6.36 179 TRP A CA 1
ATOM 2704 C C . TRP A 1 179 ? 38.365 26.833 71.348 1.00 7.02 179 TRP A C 1
ATOM 2705 O O . TRP A 1 179 ? 38.394 25.804 72.044 1.00 7.58 179 TRP A O 1
ATOM 2726 N N . THR A 1 180 ? 39.389 27.200 70.584 1.00 6.66 180 THR A N 1
ATOM 2727 C CA . THR A 1 180 ? 40.601 26.406 70.491 1.00 7.23 180 THR A CA 1
ATOM 2728 C C . THR A 1 180 ? 41.809 27.276 70.788 1.00 7.51 180 THR A C 1
ATOM 2729 O O . THR A 1 180 ? 41.760 28.506 70.732 1.00 7.86 180 THR A O 1
ATOM 2740 N N . SER A 1 181 ? 42.918 26.598 71.089 1.00 7.43 181 SER A N 1
ATOM 2741 C CA . SER A 1 181 ? 44.185 27.267 71.361 1.00 9.18 181 SER A CA 1
ATOM 2742 C C . SER A 1 181 ? 44.866 27.767 70.095 1.00 9.44 181 SER A C 1
ATOM 2743 O O . SER A 1 181 ? 45.839 28.531 70.191 1.00 11.59 181 SER A O 1
ATOM 2751 N N . ASN A 1 182 ? 44.380 27.357 68.927 1.00 8.11 182 ASN A N 1
ATOM 2752 C CA . ASN A 1 182 ? 44.969 27.700 67.630 1.00 8.56 182 ASN A CA 1
ATOM 2753 C C . ASN A 1 182 ? 43.862 28.217 66.715 1.00 7.79 182 ASN A C 1
ATOM 2754 O O . ASN A 1 182 ? 43.441 27.522 65.796 1.00 7.02 182 ASN A O 1
ATOM 2765 N N . PRO A 1 183 ? 43.361 29.439 66.952 1.00 6.94 183 PRO A N 1
ATOM 2766 C CA . PRO A 1 183 ? 42.183 29.922 66.199 1.00 6.91 183 PRO A CA 1
ATOM 2767 C C . PRO A 1 183 ? 42.423 30.198 64.724 1.00 5.82 183 PRO A C 1
ATOM 2768 O O . PRO A 1 183 ? 41.456 30.515 64.020 1.00 6.24 183 PRO A O 1
ATOM 2779 N N . LEU A 1 184 ? 43.658 30.104 64.234 1.00 6.08 184 LEU A N 1
ATOM 2780 C CA . LEU A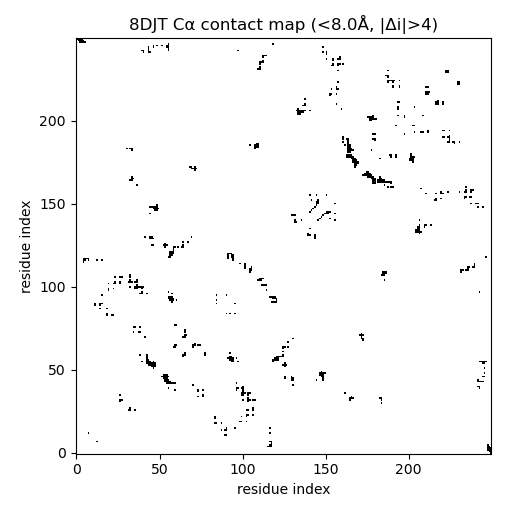 1 184 ? 43.940 30.198 62.806 1.00 5.86 184 LEU A CA 1
ATOM 2781 C C . LEU A 1 184 ? 44.279 28.849 62.195 1.00 5.79 184 LEU A C 1
ATOM 2782 O O . LEU A 1 184 ? 44.733 28.797 61.042 1.00 8.05 184 LEU A O 1
ATOM 2798 N N . VAL A 1 185 ? 44.076 27.759 62.928 1.00 6.03 185 VAL A N 1
ATOM 2799 C CA . VAL A 1 185 ? 44.353 26.420 62.428 1.00 6.57 185 VAL A CA 1
ATOM 2800 C C . VAL A 1 185 ? 43.043 25.658 62.324 1.00 5.98 185 VAL A C 1
ATOM 2801 O O . VAL A 1 185 ? 42.320 25.499 63.327 1.00 6.79 185 VAL A O 1
ATOM 2814 N N . PHE A 1 186 ? 42.758 25.149 61.124 1.00 5.71 186 PHE A N 1
ATOM 2815 C CA . PHE A 1 186 ? 41.582 24.311 60.876 1.00 5.80 186 PHE A CA 1
ATOM 2816 C C . PHE A 1 186 ? 41.950 22.852 61.148 1.00 6.16 186 PHE A C 1
ATOM 2817 O O . PHE A 1 186 ? 42.665 22.230 60.360 1.00 8.59 186 PHE A O 1
ATOM 2834 N N . ASP A 1 187 ? 41.476 22.302 62.256 1.00 6.87 187 ASP A N 1
ATOM 2835 C CA . ASP A 1 187 ? 41.721 20.907 62.628 1.00 7.18 187 ASP A CA 1
ATOM 2836 C C . ASP A 1 187 ? 40.505 20.428 63.411 1.00 6.71 187 ASP A C 1
ATOM 2837 O O . ASP A 1 187 ? 39.478 21.112 63.457 1.00 9.09 187 ASP A O 1
ATOM 2846 N N . ASN A 1 188 ? 40.611 19.247 64.033 1.00 6.62 188 ASN A N 1
ATOM 2847 C CA . ASN A 1 188 ? 39.516 18.669 64.808 1.00 6.63 188 ASN A CA 1
ATOM 2848 C C . ASN A 1 188 ? 39.569 19.031 66.287 1.00 6.74 188 ASN A C 1
ATOM 2849 O O . ASN A 1 188 ? 38.891 18.389 67.099 1.00 7.88 188 ASN A O 1
ATOM 2860 N N . SER A 1 189 ? 40.318 20.071 66.650 1.00 7.67 189 SER A N 1
ATOM 2861 C CA . SER A 1 189 ? 40.521 20.375 68.063 1.00 8.34 189 SER A CA 1
ATOM 2862 C C . SER A 1 189 ? 39.260 20.839 68.771 1.00 7.98 189 SER A C 1
ATOM 2863 O O . SER A 1 189 ? 39.166 20.689 69.992 1.00 8.78 189 SER A O 1
ATOM 2871 N N . TYR A 1 190 ? 38.295 21.426 68.065 1.00 7.28 190 TYR A N 1
ATOM 2872 C CA . TYR A 1 190 ? 37.068 21.835 68.744 1.00 7.25 190 TYR A CA 1
ATOM 2873 C C . TYR A 1 190 ? 36.425 20.664 69.468 1.00 6.26 190 TYR A C 1
ATOM 2874 O O . TYR A 1 190 ? 35.983 20.798 70.614 1.00 6.97 190 TYR A O 1
ATOM 2892 N N . PHE A 1 191 ? 36.354 19.506 68.810 1.00 6.59 191 PHE A N 1
ATOM 2893 C CA . PHE A 1 191 ? 35.717 18.338 69.415 1.00 6.69 191 PHE A CA 1
ATOM 2894 C C . PHE A 1 191 ? 36.519 17.835 70.601 1.00 6.94 191 PHE A C 1
ATOM 2895 O O . PHE A 1 191 ? 35.945 17.383 71.597 1.00 7.42 191 PHE A O 1
ATOM 2912 N N . LYS A 1 192 ? 37.845 17.897 70.516 1.00 7.28 192 LYS A N 1
ATOM 2913 C CA . LYS A 1 192 ? 38.665 17.487 71.651 1.00 7.75 192 LYS A CA 1
ATOM 2914 C C . LYS A 1 192 ? 38.423 18.396 72.848 1.00 7.98 192 LYS A C 1
ATOM 2915 O O . LYS A 1 192 ? 38.349 17.928 73.993 1.00 8.59 192 LYS A O 1
ATOM 2934 N N . GLU A 1 193 ? 38.322 19.706 72.613 1.00 7.35 193 GLU A N 1
ATOM 2935 C CA . GLU A 1 193 ? 38.067 20.631 73.716 1.00 7.65 193 GLU A CA 1
ATOM 2936 C C . GLU A 1 193 ? 36.693 20.387 74.324 1.00 8.17 193 GLU A C 1
ATOM 2937 O O . GLU A 1 193 ? 36.529 20.444 75.552 1.00 8.88 193 GLU A O 1
ATOM 2949 N N . LEU A 1 194 ? 35.693 20.097 73.496 1.00 8.27 194 LEU A N 1
ATOM 2950 C CA . LEU A 1 194 ? 34.380 19.777 74.039 1.00 8.91 194 LEU A CA 1
ATOM 2951 C C . LEU A 1 194 ? 34.447 18.570 74.956 1.00 9.41 194 LEU A C 1
ATOM 2952 O O . LEU A 1 194 ? 33.891 18.584 76.061 1.00 10.99 194 LEU A O 1
ATOM 2968 N N . LEU A 1 195 ? 35.095 17.503 74.506 1.00 8.51 195 LEU A N 1
ATOM 2969 C CA . LEU A 1 195 ? 35.121 16.287 75.302 1.00 9.72 195 LEU A CA 1
ATOM 2970 C C . LEU A 1 195 ? 35.874 16.466 76.611 1.00 11.84 195 LEU A C 1
ATOM 2971 O O . LEU A 1 195 ? 35.582 15.756 77.579 1.00 13.59 195 LEU A O 1
ATOM 2987 N N . SER A 1 196 ? 36.857 17.357 76.666 1.00 10.09 196 SER A N 1
ATOM 2988 C CA . SER A 1 196 ? 37.634 17.506 77.894 1.00 11.70 196 SER A CA 1
ATOM 2989 C C . SER A 1 196 ? 36.954 18.410 78.914 1.00 12.36 196 SER A C 1
ATOM 2990 O O . SER A 1 196 ? 37.468 18.559 80.030 1.00 13.74 196 SER A O 1
ATOM 2998 N N . GLY A 1 197 ? 35.811 18.992 78.589 1.00 11.87 197 GLY A N 1
ATOM 2999 C CA . GLY A 1 197 ? 35.154 19.905 79.496 1.00 13.54 197 GLY A CA 1
ATOM 3000 C C . GLY A 1 197 ? 35.694 21.308 79.364 1.00 11.15 197 GLY A C 1
ATOM 3001 O O . GLY A 1 197 ? 36.577 21.596 78.567 1.00 11.19 197 GLY A O 1
ATOM 3005 N N . ASP A 1 198 ? 35.135 22.206 80.166 1.00 11.94 198 ASP A N 1
ATOM 3006 C CA . ASP A 1 198 ? 35.563 23.598 80.127 1.00 13.42 198 ASP A CA 1
ATOM 3007 C C . ASP A 1 198 ? 36.975 23.724 80.689 1.00 14.16 198 ASP A C 1
ATOM 3008 O O . ASP A 1 198 ? 37.403 22.944 81.546 1.00 18.83 198 ASP A O 1
ATOM 3017 N N . LYS A 1 199 ? 37.715 24.706 80.191 1.00 13.48 199 LYS A N 1
ATOM 3018 C CA . LYS A 1 199 ? 39.008 24.999 80.782 1.00 15.51 199 LYS A CA 1
ATOM 3019 C C . LYS A 1 199 ? 39.352 26.473 80.626 1.00 13.01 199 LYS A C 1
ATOM 3020 O O . LYS A 1 199 ? 38.881 27.161 79.708 1.00 13.93 199 LYS A O 1
ATOM 3039 N N . GLU A 1 200 ? 40.180 26.950 81.555 1.00 14.77 200 GLU A N 1
ATOM 3040 C CA . GLU A 1 200 ? 40.558 28.351 81.582 1.00 14.01 200 GLU A CA 1
ATOM 3041 C C . GLU A 1 200 ? 41.147 28.758 80.246 1.00 12.12 200 GLU A C 1
ATOM 3042 O O . GLU A 1 200 ? 42.000 28.066 79.688 1.00 16.71 200 GLU A O 1
ATOM 3054 N N . GLY A 1 201 ? 40.692 29.896 79.742 1.00 13.53 201 GLY A N 1
ATOM 3055 C CA . GLY A 1 201 ? 41.223 30.452 78.528 1.00 13.79 201 GLY A CA 1
ATOM 3056 C C . GLY A 1 201 ? 40.480 30.066 77.270 1.00 11.80 201 GLY A C 1
ATOM 3057 O O . GLY A 1 201 ? 40.821 30.583 76.203 1.00 13.59 201 GLY A O 1
ATOM 3061 N N . LEU A 1 202 ? 39.505 29.155 77.350 1.00 10.07 202 LEU A N 1
ATOM 3062 C CA . LEU A 1 202 ? 38.726 28.726 76.194 1.00 8.80 202 LEU A CA 1
ATOM 3063 C C . LEU A 1 202 ? 37.244 28.851 76.520 1.00 8.76 202 LEU A C 1
ATOM 3064 O O . LEU A 1 202 ? 36.832 28.823 77.688 1.00 9.73 202 LEU A O 1
ATOM 3080 N N . LEU A 1 203 ? 36.442 28.964 75.467 1.00 8.88 203 LEU A N 1
ATOM 3081 C CA . LEU A 1 203 ? 35.006 29.147 75.562 1.00 8.78 203 LEU A CA 1
ATOM 3082 C C . LEU A 1 203 ? 34.271 27.963 74.945 1.00 7.91 203 LEU A C 1
ATOM 3083 O O . LEU A 1 203 ? 34.738 27.353 73.974 1.00 8.22 203 LEU A O 1
ATOM 3099 N N . GLN A 1 204 ? 33.113 27.651 75.525 1.00 7.94 204 GLN A N 1
ATOM 3100 C CA . GLN A 1 204 ? 32.113 26.777 74.920 1.00 7.99 204 GLN A CA 1
ATOM 3101 C C . GLN A 1 204 ? 30.755 27.443 75.056 1.00 8.04 204 GLN A C 1
ATOM 3102 O O . GLN A 1 204 ? 30.407 27.927 76.146 1.00 10.48 204 GLN A O 1
ATOM 3116 N N . LEU A 1 205 ? 29.990 27.465 73.969 1.00 7.08 205 LEU A N 1
ATOM 3117 C CA . LEU A 1 205 ? 28.619 27.952 73.990 1.00 7.94 205 LEU A CA 1
ATOM 3118 C C . LEU A 1 205 ? 27.652 26.851 74.409 1.00 7.63 205 LEU A C 1
ATOM 3119 O O . LEU A 1 205 ? 27.940 25.661 74.253 1.00 7.72 205 LEU A O 1
ATOM 3135 N N . PRO A 1 206 ? 26.459 27.214 74.901 1.00 7.78 206 PRO A N 1
ATOM 3136 C CA . PRO A 1 206 ? 25.452 26.168 75.154 1.00 8.18 206 PRO A CA 1
ATOM 3137 C C . PRO A 1 206 ? 25.167 25.316 73.924 1.00 7.29 206 PRO A C 1
ATOM 3138 O O . PRO A 1 206 ? 24.949 24.104 74.037 1.00 8.05 206 PRO A O 1
ATOM 3149 N N . SER A 1 207 ? 25.153 25.923 72.744 1.00 7.13 207 SER A N 1
ATOM 3150 C CA . SER A 1 207 ? 24.906 25.169 71.521 1.00 7.45 207 SER A CA 1
ATOM 3151 C C . SER A 1 207 ? 26.025 24.170 71.229 1.00 7.01 207 SER A C 1
ATOM 3152 O O . SER A 1 207 ? 25.774 23.130 70.607 1.00 7.75 207 SER A O 1
ATOM 3160 N N . ASP A 1 208 ? 27.261 24.478 71.615 1.00 6.76 208 ASP A N 1
ATOM 3161 C CA . ASP A 1 208 ? 28.338 23.502 71.493 1.00 7.22 208 ASP A CA 1
ATOM 3162 C C . ASP A 1 208 ? 28.106 22.349 72.470 1.00 7.28 208 ASP A C 1
ATOM 3163 O O . ASP A 1 208 ? 28.241 21.171 72.118 1.00 7.81 208 ASP A O 1
ATOM 3172 N N . LYS A 1 209 ? 27.759 22.683 73.718 1.00 7.72 209 LYS A N 1
ATOM 3173 C CA . LYS A 1 209 ? 27.542 21.666 74.743 1.00 7.58 209 LYS A CA 1
ATOM 3174 C C . LYS A 1 209 ? 26.373 20.753 74.398 1.00 8.55 209 LYS A C 1
ATOM 3175 O O . LYS A 1 209 ? 26.349 19.590 74.827 1.00 8.94 209 LYS A O 1
ATOM 3194 N N . ALA A 1 210 ? 25.405 21.238 73.624 1.00 8.06 210 ALA A N 1
ATOM 3195 C CA . ALA A 1 210 ? 24.289 20.400 73.209 1.00 9.29 210 ALA A CA 1
ATOM 3196 C C . ALA A 1 210 ? 24.743 19.212 72.373 1.00 9.20 210 ALA A C 1
ATOM 3197 O O . ALA A 1 210 ? 24.054 18.180 72.337 1.00 10.01 210 ALA A O 1
ATOM 3204 N N . LEU A 1 211 ? 25.894 19.314 71.720 1.00 7.30 211 LEU A N 1
ATOM 3205 C CA . LEU A 1 211 ? 26.399 18.187 70.947 1.00 7.58 211 LEU A CA 1
ATOM 3206 C C . LEU A 1 211 ? 26.836 17.041 71.847 1.00 8.01 211 LEU A C 1
ATOM 3207 O O . LEU A 1 211 ? 26.869 15.884 71.407 1.00 10.43 211 LEU A O 1
ATOM 3223 N N . LEU A 1 212 ? 27.222 17.339 73.086 1.00 8.28 212 LEU A N 1
ATOM 3224 C CA . LEU A 1 212 ? 27.735 16.315 73.986 1.00 8.52 212 LEU A CA 1
ATOM 3225 C C . LEU A 1 212 ? 26.620 15.517 74.633 1.00 9.07 212 LEU A C 1
ATOM 3226 O O . LEU A 1 212 ? 26.815 14.338 74.957 1.00 10.13 212 LEU A O 1
ATOM 3242 N N . SER A 1 213 ? 25.467 16.140 74.853 1.00 9.21 213 SER A N 1
ATOM 3243 C CA . SER A 1 213 ? 24.391 15.523 75.615 1.00 10.50 213 SER A CA 1
ATOM 3244 C C . SER A 1 213 ? 23.373 14.829 74.725 1.00 10.57 213 SER A C 1
ATOM 3245 O O . SER A 1 213 ? 22.582 14.030 75.228 1.00 15.73 213 SER A O 1
ATOM 3253 N N . ASP A 1 214 ? 23.376 15.094 73.441 1.00 9.75 214 ASP A N 1
ATOM 3254 C CA . ASP A 1 214 ? 22.394 14.507 72.545 1.00 8.67 214 ASP A CA 1
ATOM 3255 C C . ASP A 1 214 ? 22.860 13.129 72.099 1.00 9.35 214 ASP A C 1
ATOM 3256 O O . ASP A 1 214 ? 24.020 12.974 71.698 1.00 9.12 214 ASP A O 1
ATOM 3265 N N . PRO A 1 215 ? 22.000 12.099 72.153 1.00 9.03 215 PRO A N 1
ATOM 3266 C CA . PRO A 1 215 ? 22.481 10.732 71.862 1.00 9.38 215 PRO A CA 1
ATOM 3267 C C . PRO A 1 215 ? 22.845 10.482 70.402 1.00 9.10 215 PRO A C 1
ATOM 3268 O O . PRO A 1 215 ? 23.560 9.513 70.121 1.00 10.71 215 PRO A O 1
ATOM 3279 N N . ALA A 1 216 ? 22.365 11.293 69.465 1.00 8.63 216 ALA A N 1
ATOM 3280 C CA . ALA A 1 216 ? 22.793 11.164 68.078 1.00 9.07 216 ALA A CA 1
ATOM 3281 C C . ALA A 1 216 ? 24.003 12.042 67.769 1.00 8.52 216 ALA A C 1
ATOM 3282 O O . ALA A 1 216 ? 24.875 11.645 66.985 1.00 10.50 216 ALA A O 1
ATOM 3289 N N . PHE A 1 217 ? 24.096 13.230 68.374 1.00 6.89 217 PHE A N 1
ATOM 3290 C CA . PHE A 1 217 ? 25.244 14.084 68.077 1.00 6.85 217 PHE A CA 1
ATOM 3291 C C . PHE A 1 217 ? 26.516 13.557 68.745 1.00 7.26 217 PHE A C 1
ATOM 3292 O O . PHE A 1 217 ? 27.615 13.677 68.188 1.00 7.40 217 PHE A O 1
ATOM 3309 N N . ARG A 1 218 ? 26.397 12.988 69.948 1.00 6.78 218 ARG A N 1
ATOM 3310 C CA . ARG A 1 218 ? 27.589 12.651 70.715 1.00 7.78 218 ARG A CA 1
ATOM 3311 C C . ARG A 1 218 ? 28.484 11.640 70.014 1.00 7.52 218 ARG A C 1
ATOM 3312 O O . ARG A 1 218 ? 29.712 11.844 70.013 1.00 7.53 218 ARG A O 1
ATOM 3333 N N . PRO A 1 219 ? 27.978 10.573 69.388 1.00 7.63 219 PRO A N 1
ATOM 3334 C CA . PRO A 1 219 ? 28.905 9.654 68.708 1.00 9.08 219 PRO A CA 1
ATOM 3335 C C . PRO A 1 219 ? 29.686 10.340 67.600 1.00 7.46 219 PRO A C 1
ATOM 3336 O O . PRO A 1 219 ? 30.818 9.936 67.317 1.00 7.60 219 PRO A O 1
ATOM 3347 N N . LEU A 1 220 ? 29.111 11.361 66.959 1.00 7.21 220 LEU A N 1
ATOM 3348 C CA . LEU A 1 220 ? 29.834 12.109 65.929 1.00 6.96 220 LEU A CA 1
ATOM 3349 C C . LEU A 1 220 ? 30.931 12.971 66.543 1.00 6.47 220 LEU A C 1
ATOM 3350 O O . LEU A 1 220 ? 32.042 13.035 66.013 1.00 6.94 220 LEU A O 1
ATOM 3366 N N . VAL A 1 221 ? 30.652 13.608 67.677 1.00 6.09 221 VAL A N 1
ATOM 3367 C CA . VAL A 1 221 ? 31.695 14.335 68.390 1.00 6.28 221 VAL A CA 1
ATOM 3368 C C . VAL A 1 221 ? 32.855 13.403 68.713 1.00 6.20 221 VAL A C 1
ATOM 3369 O O . VAL A 1 221 ? 34.029 13.742 68.518 1.00 6.63 221 VAL A O 1
ATOM 3382 N N . ASP A 1 222 ? 32.530 12.208 69.230 1.00 6.82 222 ASP A N 1
ATOM 3383 C CA . ASP A 1 222 ? 33.564 11.239 69.569 1.00 6.83 222 ASP A CA 1
ATOM 3384 C C . ASP A 1 222 ? 34.380 10.853 68.343 1.00 6.66 222 ASP A C 1
ATOM 3385 O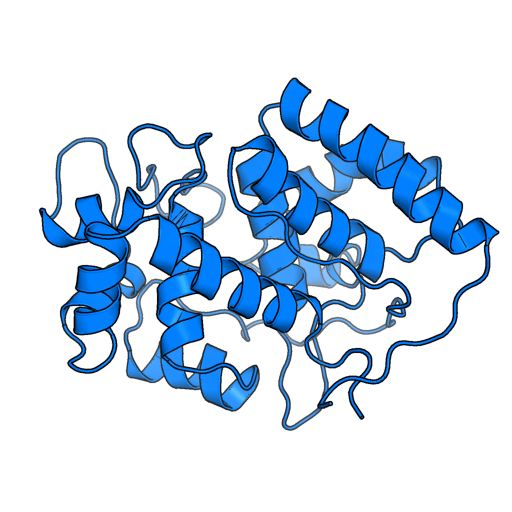 O . ASP A 1 222 ? 35.608 10.744 68.415 1.00 7.21 222 ASP A O 1
ATOM 3394 N N . LYS A 1 223 ? 33.701 10.628 67.215 1.00 6.29 223 LYS A N 1
ATOM 3395 C CA . LYS A 1 223 ? 34.386 10.215 65.999 1.00 7.15 223 LYS A CA 1
ATOM 3396 C C . LYS A 1 223 ? 35.331 11.302 65.516 1.00 5.91 223 LYS A C 1
ATOM 3397 O O . LYS A 1 223 ? 36.487 11.031 65.166 1.00 7.12 223 LYS A O 1
ATOM 3416 N N . TYR A 1 224 ? 34.842 12.546 65.469 1.00 6.04 224 TYR A N 1
ATOM 3417 C CA . TYR A 1 224 ? 35.652 13.636 64.937 1.00 5.41 224 TYR A CA 1
ATOM 3418 C C . TYR A 1 224 ? 36.807 13.982 65.864 1.00 5.81 224 TYR A C 1
ATOM 3419 O O . TYR A 1 224 ? 37.879 14.369 65.397 1.00 6.81 224 TYR A O 1
ATOM 3437 N N . ALA A 1 225 ? 36.611 13.851 67.181 1.00 5.97 225 ALA A N 1
ATOM 3438 C CA . ALA A 1 225 ? 37.714 14.088 68.101 1.00 7.30 225 ALA A CA 1
ATOM 3439 C C . ALA A 1 225 ? 38.826 13.075 67.897 1.00 5.97 225 ALA A C 1
ATOM 3440 O O . ALA A 1 225 ? 40.000 13.390 68.123 1.00 8.22 225 ALA A O 1
ATOM 3447 N N . ALA A 1 226 ? 38.480 11.855 67.495 1.00 6.44 226 ALA A N 1
ATOM 3448 C CA . ALA A 1 226 ? 39.463 10.789 67.327 1.00 7.39 226 ALA A CA 1
ATOM 3449 C C . ALA A 1 226 ? 40.056 10.727 65.926 1.00 7.86 226 ALA A C 1
ATOM 3450 O O . ALA A 1 226 ? 41.190 10.248 65.767 1.00 8.36 226 ALA A O 1
ATOM 3457 N N . ASP A 1 227 ? 39.334 11.185 64.904 1.00 7.71 227 ASP A N 1
ATOM 3458 C CA . ASP A 1 227 ? 39.677 10.911 63.507 1.00 7.36 227 ASP A CA 1
ATOM 3459 C C . ASP A 1 227 ? 39.524 12.179 62.676 1.00 7.24 227 ASP A C 1
ATOM 3460 O O . ASP A 1 227 ? 38.426 12.499 62.207 1.00 7.17 227 ASP A O 1
ATOM 3469 N N . GLU A 1 228 ? 40.627 12.908 62.515 1.00 7.75 228 GLU A N 1
ATOM 3470 C CA . GLU A 1 228 ? 40.573 14.154 61.763 1.00 8.13 228 GLU A CA 1
ATOM 3471 C C . GLU A 1 228 ? 40.235 13.916 60.303 1.00 7.75 228 GLU A C 1
ATOM 3472 O O . GLU A 1 228 ? 39.605 14.772 59.670 1.00 8.14 228 GLU A O 1
ATOM 3484 N N . LYS A 1 229 ? 40.653 12.786 59.732 1.00 8.38 229 LYS A N 1
ATOM 3485 C CA . LYS A 1 229 ? 40.301 12.512 58.341 1.00 9.29 229 LYS A CA 1
ATOM 3486 C C . LYS A 1 229 ? 38.794 12.368 58.176 1.00 8.33 229 LYS A C 1
ATOM 3487 O O . LYS A 1 229 ? 38.211 12.887 57.217 1.00 8.77 229 LYS A O 1
ATOM 3506 N N . ALA A 1 230 ? 38.151 11.636 59.084 1.00 7.64 230 ALA A N 1
ATOM 3507 C CA . ALA A 1 230 ? 36.702 11.500 59.024 1.00 7.72 230 ALA A CA 1
ATOM 3508 C C . ALA A 1 230 ? 36.032 12.856 59.187 1.00 7.07 230 ALA A C 1
ATOM 3509 O O . ALA A 1 230 ? 35.057 13.164 58.491 1.00 7.71 230 ALA A O 1
ATOM 3516 N N . PHE A 1 231 ? 36.539 13.676 60.105 1.00 6.33 231 PHE A N 1
ATOM 3517 C CA . PHE A 1 231 ? 36.008 15.027 60.267 1.00 5.65 231 PHE A CA 1
ATOM 3518 C C . PHE A 1 231 ? 36.145 15.830 58.976 1.00 5.70 231 PHE A C 1
ATOM 3519 O O . PHE A 1 231 ? 35.179 16.456 58.521 1.00 6.26 231 PHE A O 1
ATOM 3536 N N . PHE A 1 232 ? 37.329 15.823 58.364 1.00 6.00 232 PHE A N 1
ATOM 3537 C CA . PHE A 1 232 ? 37.518 16.624 57.154 1.00 6.44 232 PHE A CA 1
ATOM 3538 C C . PHE A 1 232 ? 36.589 16.167 56.042 1.00 6.89 232 PHE A C 1
ATOM 3539 O O . PHE A 1 232 ? 36.046 16.993 55.296 1.00 6.84 232 PHE A O 1
ATOM 3556 N N . GLU A 1 233 ? 36.386 14.857 55.910 1.00 6.64 233 GLU A N 1
ATOM 3557 C CA . GLU A 1 233 ? 35.489 14.373 54.869 1.00 7.74 233 GLU A CA 1
ATOM 3558 C C . GLU A 1 233 ? 34.059 14.830 55.104 1.00 6.97 233 GLU A C 1
ATOM 3559 O O . GLU A 1 233 ? 33.385 15.294 54.176 1.00 7.32 233 GLU A O 1
ATOM 3571 N N . ASP A 1 234 ? 33.567 14.690 56.328 1.00 5.96 234 ASP A N 1
ATOM 3572 C CA . ASP A 1 234 ? 32.193 15.055 56.616 1.00 6.42 234 ASP A CA 1
ATOM 3573 C C . ASP A 1 234 ? 32.017 16.566 56.595 1.00 5.95 234 ASP A C 1
ATOM 3574 O O . ASP A 1 234 ? 30.967 17.062 56.160 1.00 6.14 234 ASP A O 1
ATOM 3583 N N . TYR A 1 235 ? 33.023 17.309 57.069 1.00 5.75 235 TYR A N 1
ATOM 3584 C CA . TYR A 1 235 ? 32.984 18.770 57.003 1.00 5.99 235 TYR A CA 1
ATOM 3585 C C . TYR A 1 235 ? 32.906 19.236 55.549 1.00 5.92 235 TYR A C 1
ATOM 3586 O O . TYR A 1 235 ? 32.106 20.111 55.192 1.00 5.99 235 TYR A O 1
ATOM 3604 N N . LYS A 1 236 ? 33.754 18.677 54.693 1.00 5.95 236 LYS A N 1
ATOM 3605 C CA . LYS A 1 236 ? 33.748 19.070 53.289 1.00 6.79 236 LYS A CA 1
ATOM 3606 C C . LYS A 1 236 ? 32.380 18.873 52.667 1.00 6.43 236 LYS A C 1
ATOM 3607 O O . LYS A 1 236 ? 31.879 19.748 51.944 1.00 7.29 236 LYS A O 1
ATOM 3626 N N . GLU A 1 237 ? 31.757 17.733 52.925 1.00 6.17 237 GLU A N 1
ATOM 3627 C CA . GLU A 1 237 ? 30.439 17.462 52.363 1.00 7.53 237 GLU A CA 1
ATOM 3628 C C . GLU A 1 237 ? 29.397 18.440 52.897 1.00 7.01 237 GLU A C 1
ATOM 3629 O O . GLU A 1 237 ? 28.550 18.936 52.142 1.00 7.27 237 GLU A O 1
ATOM 3641 N N . ALA A 1 238 ? 29.435 18.710 54.201 1.00 5.74 238 ALA A N 1
ATOM 3642 C CA . ALA A 1 238 ? 28.467 19.611 54.817 1.00 5.76 238 ALA A CA 1
ATOM 3643 C C . ALA A 1 238 ? 28.660 21.052 54.368 1.00 5.25 238 ALA A C 1
ATOM 3644 O O . ALA A 1 238 ? 27.682 21.753 54.088 1.00 5.83 238 ALA A O 1
ATOM 3651 N N . HIS A 1 239 ? 29.905 21.526 54.318 1.00 4.98 239 HIS A N 1
ATOM 3652 C CA . HIS A 1 239 ? 30.149 22.891 53.851 1.00 5.55 239 HIS A CA 1
ATOM 3653 C C . HIS A 1 239 ? 29.717 23.045 52.395 1.00 5.47 239 HIS A C 1
ATOM 3654 O O . HIS A 1 239 ? 29.100 24.051 52.016 1.00 5.15 239 HIS A O 1
ATOM 3668 N N . LEU A 1 240 ? 30.008 22.053 51.558 1.00 5.22 240 LEU A N 1
ATOM 3669 C CA . LEU A 1 240 ? 29.550 22.139 50.173 1.00 5.28 240 LEU A CA 1
ATOM 3670 C C . LEU A 1 240 ? 28.041 22.319 50.134 1.00 5.28 240 LEU A C 1
ATOM 3671 O O . LEU A 1 240 ? 27.526 23.219 49.458 1.00 6.13 240 LEU A O 1
ATOM 3687 N N . LYS A 1 241 ? 27.311 21.483 50.872 1.00 5.51 241 LYS A N 1
ATOM 3688 C CA . LYS A 1 241 ? 25.853 21.584 50.876 1.00 5.81 241 LYS A CA 1
ATOM 3689 C C . LYS A 1 241 ? 25.390 22.945 51.383 1.00 5.85 241 LYS A C 1
ATOM 3690 O O . LYS A 1 241 ? 24.515 23.580 50.779 1.00 5.93 241 LYS A O 1
ATOM 3709 N N . LEU A 1 242 ? 25.968 23.401 52.491 1.00 5.48 242 LEU A N 1
ATOM 3710 C CA . LEU A 1 242 ? 25.610 24.696 53.062 1.00 5.58 242 LEU A CA 1
ATOM 3711 C C . LEU A 1 242 ? 25.795 25.808 52.042 1.00 5.23 242 LEU A C 1
ATOM 3712 O O . LEU A 1 242 ? 24.916 26.668 51.862 1.00 5.97 242 LEU A O 1
ATOM 3728 N N . SER A 1 243 ? 26.929 25.791 51.340 1.00 4.88 243 SER A N 1
ATOM 3729 C CA . SER A 1 243 ? 27.276 26.857 50.411 1.00 5.10 243 SER A CA 1
ATOM 3730 C C . SER A 1 243 ? 26.384 26.876 49.184 1.00 5.30 243 SER A C 1
ATOM 3731 O O . SER A 1 243 ? 26.404 27.864 48.447 1.00 5.37 243 SER A O 1
ATOM 3739 N N . GLU A 1 244 ? 25.588 25.832 48.978 1.00 5.33 244 GLU A N 1
ATOM 3740 C CA . GLU A 1 244 ? 24.740 25.690 47.807 1.00 5.67 244 GLU A CA 1
ATOM 3741 C C . GLU A 1 244 ? 23.261 25.591 48.159 1.00 5.66 244 GLU A C 1
ATOM 3742 O O . GLU A 1 244 ? 22.457 25.215 47.295 1.00 6.49 244 GLU A O 1
ATOM 3754 N N . LEU A 1 245 ? 22.859 25.932 49.376 1.00 5.79 245 LEU A N 1
ATOM 3755 C CA . LEU A 1 245 ? 21.449 25.832 49.730 1.00 5.97 245 LEU A CA 1
ATOM 3756 C C . LEU A 1 245 ? 20.607 26.703 48.810 1.00 6.81 245 LEU A C 1
ATOM 3757 O O . LEU A 1 245 ? 20.889 27.883 48.616 1.00 7.11 245 LEU A O 1
ATOM 3773 N N . GLY A 1 246 ? 19.578 26.101 48.221 1.00 6.87 246 GLY A N 1
ATOM 3774 C CA . GLY A 1 246 ? 18.698 26.818 47.324 1.00 7.73 246 GLY A CA 1
ATOM 3775 C C . GLY A 1 246 ? 19.263 27.081 45.947 1.00 7.15 246 GLY A C 1
ATOM 3776 O O . GLY A 1 246 ? 18.562 27.667 45.106 1.00 8.73 246 GLY A O 1
ATOM 3780 N N . PHE A 1 247 ? 20.499 26.651 45.685 1.00 7.17 247 PHE A N 1
ATOM 3781 C CA . PHE A 1 247 ? 21.229 26.939 44.458 1.00 7.00 247 PHE A CA 1
ATOM 3782 C C . PHE A 1 247 ? 21.395 25.668 43.641 1.00 7.40 247 PHE A C 1
ATOM 3783 O O . PHE A 1 247 ? 21.868 24.649 44.147 1.00 8.51 247 PHE A O 1
ATOM 3800 N N . ALA A 1 248 ? 21.019 25.737 42.365 1.00 8.30 248 ALA A N 1
ATOM 3801 C CA . ALA A 1 248 ? 21.289 24.654 41.429 1.00 10.17 248 ALA A CA 1
ATOM 3802 C C . ALA A 1 248 ? 20.569 23.368 41.827 1.00 10.00 248 ALA A C 1
ATOM 3803 O O . ALA A 1 248 ? 21.040 22.268 41.547 1.00 12.89 248 ALA A O 1
ATOM 3810 N N . ASP A 1 249 ? 19.417 23.475 42.475 1.00 10.35 249 ASP A N 1
ATOM 3811 C CA . ASP A 1 249 ? 18.685 22.269 42.837 1.00 10.83 249 ASP A CA 1
ATOM 3812 C C . ASP A 1 249 ? 18.049 21.661 41.595 1.00 15.48 249 ASP A C 1
ATOM 3813 O O . ASP A 1 249 ? 17.454 22.370 40.778 1.00 16.27 249 ASP A O 1
ATOM 3822 N N . ALA A 1 250 ? 18.187 20.348 41.455 1.00 14.65 250 ALA A N 1
ATOM 3823 C CA . ALA A 1 250 ? 17.581 19.625 40.343 1.00 19.08 250 ALA A CA 1
ATOM 3824 C C . ALA A 1 250 ? 16.072 19.530 40.543 1.00 24.60 250 ALA A C 1
ATOM 3825 O O . ALA A 1 250 ? 15.303 19.864 39.635 1.00 29.23 250 ALA A O 1
#